Protein AF-A0A8S3PLU4-F1 (afdb_monomer_lite)

pLDDT: mean 74.01, std 19.9, range [31.72, 97.12]

Foldseek 3Di:
DDDDDDDDDDDDDDDDDDPDDDDDDDDDDDDDDDDDDDDPPPDPPPPPPPPPPPPPVPQQDFDPDPDDDDPLLSVLCSCDPPDDWFDQADPPVVVVVVLVVVLQVLVVVVVVVVVVVVVCVVVVHDPVVDDPCPPDPPPPPDDDDDPDGDDDDPDVVSVVVSVVVVVVVVVVRVDRGDTPGDPSNVVSVVVQVPDPSDDDDNDDPPPSVVSVVVVVVVVVVVVVVVVVVD

Sequence (230 aa):
MNSTETAVIPPLCCPALNWRAGLSPEKNPRSNLNLLKESKSKQPRKRRFKKQKHTVQDKLVVNLSSIELTTSEEKLLSKGLNFCPAPATVNNLQLETDVEAFARRLRLKEHFNRQQKKNLKEAGMNESDYESDEGDICIPKFKKKSKWNPPKSKNDNLESFITSVKAEVRSSISGKQVRNISKSESQAMINLKDRDEIVIKQADKGSARERERERERERERERERERESV

Secondary structure (DSSP, 8-state):
--------PPP-PPP----------------------------------------S---S----SSSPPPHHHHHHHTT-TT--PPPSS--HHHHHHHHHHHHHHHHHHHHHHHHHHHHHHHTT--TTS-----S-----S-PPPP---PPPPS-HHHHHHHHHHHHHHHHHHSSPPPPSS-HHHHHHHHHHHH-TT----PPPTTHHHHHHHHHHHHHHHHHHHHHHT-

Organism: Mytilus edulis (NCBI:txid6550)

Radius of gyration: 34.7 Å; chains: 1; bounding box: 115×72×89 Å

InterPro domains:
  IPR059466 Domain of unknown function DUF8422 [PF28514] (61-208)

Structure (mmCIF, N/CA/C/O backbone):
data_AF-A0A8S3PLU4-F1
#
_entry.id   AF-A0A8S3PLU4-F1
#
loop_
_atom_site.group_PDB
_atom_site.id
_atom_site.type_symbol
_atom_site.label_atom_id
_atom_site.label_alt_id
_atom_site.label_comp_id
_atom_site.label_asym_id
_atom_site.label_entity_id
_atom_site.label_seq_id
_atom_site.pdbx_PDB_ins_code
_atom_site.Cartn_x
_atom_site.Cartn_y
_atom_site.Cartn_z
_atom_site.occupancy
_atom_site.B_iso_or_equiv
_atom_site.auth_seq_id
_atom_site.auth_comp_id
_atom_site.auth_asym_id
_atom_site.auth_atom_id
_atom_site.pdbx_PDB_model_num
ATOM 1 N N . MET A 1 1 ? 70.827 -11.790 3.864 1.00 43.44 1 MET A N 1
ATOM 2 C CA . MET A 1 1 ? 70.643 -10.636 2.961 1.00 43.44 1 MET A CA 1
ATOM 3 C C . MET A 1 1 ? 69.311 -10.806 2.257 1.00 43.44 1 MET A C 1
ATOM 5 O O . MET A 1 1 ? 69.013 -11.930 1.871 1.00 43.44 1 MET A O 1
ATOM 9 N N . ASN A 1 2 ? 68.571 -9.700 2.123 1.00 42.19 2 ASN A N 1
ATOM 10 C CA . ASN A 1 2 ? 67.312 -9.511 1.384 1.00 42.19 2 ASN A CA 1
ATOM 11 C C . ASN A 1 2 ? 66.071 -9.808 2.249 1.00 42.19 2 ASN A C 1
ATOM 13 O O . ASN A 1 2 ? 65.653 -10.950 2.381 1.00 42.19 2 ASN A O 1
ATOM 17 N N . SER A 1 3 ? 65.656 -8.870 3.104 1.00 41.19 3 SER A N 1
ATOM 18 C CA . SER A 1 3 ? 64.912 -7.619 2.828 1.00 41.19 3 SER A CA 1
ATOM 19 C C . SER A 1 3 ? 63.412 -7.873 2.689 1.00 41.19 3 SER A C 1
ATOM 21 O O . SER A 1 3 ? 62.918 -8.319 1.661 1.00 41.19 3 SER A O 1
ATOM 23 N N . THR A 1 4 ? 62.718 -7.574 3.784 1.00 48.19 4 THR A N 1
ATOM 24 C CA . THR A 1 4 ? 61.275 -7.376 3.906 1.00 48.19 4 THR A CA 1
ATOM 25 C C . THR A 1 4 ? 60.861 -6.104 3.176 1.00 48.19 4 THR A C 1
ATOM 27 O O . THR A 1 4 ? 61.429 -5.048 3.459 1.00 48.19 4 THR A O 1
ATOM 30 N N . GLU A 1 5 ? 59.842 -6.168 2.320 1.00 46.94 5 GLU A N 1
ATOM 31 C CA . GLU A 1 5 ? 59.215 -4.966 1.768 1.00 46.94 5 GLU A CA 1
ATOM 32 C C . GLU A 1 5 ? 57.698 -5.018 1.971 1.00 46.94 5 GLU A C 1
ATOM 34 O O . GLU A 1 5 ? 56.958 -5.778 1.348 1.00 46.94 5 GLU A O 1
ATOM 39 N N . THR A 1 6 ? 57.270 -4.221 2.945 1.00 47.31 6 THR A N 1
ATOM 40 C CA . THR A 1 6 ? 55.889 -3.970 3.340 1.00 47.31 6 THR A CA 1
ATOM 41 C C . THR A 1 6 ? 55.351 -2.840 2.466 1.00 47.31 6 THR A C 1
ATOM 43 O O . THR A 1 6 ? 55.764 -1.694 2.627 1.00 47.31 6 THR A O 1
ATOM 46 N N . ALA A 1 7 ? 54.425 -3.130 1.552 1.00 46.06 7 ALA A N 1
ATOM 47 C CA . ALA A 1 7 ? 53.766 -2.102 0.747 1.00 46.06 7 ALA A CA 1
ATOM 48 C C . ALA A 1 7 ? 52.485 -1.606 1.441 1.00 46.06 7 ALA A C 1
ATOM 50 O O . ALA A 1 7 ? 51.454 -2.279 1.455 1.00 46.06 7 ALA A O 1
ATOM 51 N N . VAL A 1 8 ? 52.566 -0.406 2.015 1.00 43.88 8 VAL A N 1
ATOM 52 C CA . VAL A 1 8 ? 51.428 0.396 2.482 1.00 43.88 8 VAL A CA 1
ATOM 53 C C . VAL A 1 8 ? 50.913 1.202 1.290 1.00 43.88 8 VAL A C 1
ATOM 55 O O . VAL A 1 8 ? 51.626 2.057 0.771 1.00 43.88 8 VAL A O 1
ATOM 58 N N . ILE A 1 9 ? 49.682 0.937 0.845 1.00 47.88 9 ILE A N 1
ATOM 59 C CA . ILE A 1 9 ? 49.025 1.704 -0.223 1.00 47.88 9 ILE A CA 1
ATOM 60 C C . ILE A 1 9 ? 48.086 2.743 0.423 1.00 47.88 9 ILE A C 1
ATOM 62 O O . ILE A 1 9 ? 47.214 2.358 1.205 1.00 47.88 9 ILE A O 1
ATOM 66 N N . PRO A 1 10 ? 48.252 4.049 0.133 1.00 52.38 10 PRO A N 1
ATOM 67 C CA . PRO A 1 10 ? 47.456 5.127 0.720 1.00 52.38 10 PRO A CA 1
ATOM 68 C C . PRO A 1 10 ? 46.033 5.230 0.129 1.00 52.38 10 PRO A C 1
ATOM 70 O O . PRO A 1 10 ? 45.787 4.784 -0.995 1.00 52.38 10 PRO A O 1
ATOM 73 N N . PRO A 1 11 ? 45.086 5.853 0.860 1.00 45.78 11 PRO A N 1
ATOM 74 C CA . PRO A 1 11 ? 43.701 6.004 0.424 1.00 45.78 11 PRO A CA 1
ATOM 75 C C . PRO A 1 11 ? 43.580 6.977 -0.755 1.00 45.78 11 PRO A C 1
ATOM 77 O O . PRO A 1 11 ? 43.997 8.134 -0.680 1.00 45.78 11 PRO A O 1
ATOM 80 N N . LEU A 1 12 ? 42.947 6.522 -1.838 1.00 43.59 12 LEU A N 1
ATOM 81 C CA . LEU A 1 12 ? 42.579 7.372 -2.967 1.00 43.59 12 LEU A CA 1
ATOM 82 C C . LEU A 1 12 ? 41.391 8.261 -2.578 1.00 43.59 12 LEU A C 1
ATOM 84 O O . LEU A 1 12 ? 40.238 7.833 -2.517 1.00 43.59 12 LEU A O 1
ATOM 88 N N . CYS A 1 13 ? 41.712 9.520 -2.302 1.00 38.97 13 CYS A N 1
ATOM 89 C CA . CYS A 1 13 ? 40.778 10.620 -2.137 1.00 38.97 13 CYS A CA 1
ATOM 90 C C . CYS A 1 13 ? 40.065 10.881 -3.478 1.00 38.97 13 CYS A C 1
ATOM 92 O O . CYS A 1 13 ? 40.709 11.199 -4.477 1.00 38.97 13 CYS A O 1
ATOM 94 N N . CYS A 1 14 ? 38.741 10.722 -3.518 1.00 38.84 14 CYS A N 1
ATOM 95 C CA . CYS A 1 14 ? 37.926 11.072 -4.681 1.00 38.84 14 CYS A CA 1
ATOM 96 C C . CYS A 1 14 ? 37.674 12.591 -4.694 1.00 38.84 14 CYS A C 1
ATOM 98 O O . CYS A 1 14 ? 37.095 13.101 -3.731 1.00 38.84 14 CYS A O 1
ATOM 100 N N . PRO A 1 15 ? 38.036 13.335 -5.754 1.00 42.97 15 PRO A N 1
ATOM 101 C CA . PRO A 1 15 ? 37.612 14.720 -5.892 1.00 42.97 15 PRO A CA 1
ATOM 102 C C . PRO A 1 15 ? 36.117 14.777 -6.234 1.00 42.97 15 PRO A C 1
ATOM 104 O O . PRO A 1 15 ? 35.657 14.213 -7.228 1.00 42.97 15 PRO A O 1
ATOM 107 N N . ALA A 1 16 ? 35.351 15.471 -5.393 1.00 40.28 16 ALA A N 1
ATOM 108 C CA . ALA A 1 16 ? 33.952 15.787 -5.634 1.00 40.28 16 ALA A CA 1
ATOM 109 C C . ALA A 1 16 ? 33.818 16.696 -6.871 1.00 40.28 16 ALA A C 1
ATOM 111 O O . ALA A 1 16 ? 34.209 17.863 -6.840 1.00 40.28 16 ALA A O 1
ATOM 112 N N . LEU A 1 17 ? 33.241 16.176 -7.960 1.00 42.09 17 LEU A N 1
ATOM 113 C CA . LEU A 1 17 ? 32.777 17.002 -9.075 1.00 42.09 17 LEU A CA 1
ATOM 114 C C . LEU A 1 17 ? 31.490 17.736 -8.664 1.00 42.09 17 LEU A C 1
ATOM 116 O O . LEU A 1 17 ? 30.406 17.157 -8.595 1.00 42.09 17 LEU A O 1
ATOM 120 N N . ASN A 1 18 ? 31.626 19.035 -8.409 1.00 40.66 18 ASN A N 1
ATOM 121 C CA . ASN A 1 18 ? 30.526 19.979 -8.231 1.00 40.66 18 ASN A CA 1
ATOM 122 C C . ASN A 1 18 ? 29.934 20.350 -9.604 1.00 40.66 18 ASN A C 1
ATOM 124 O O . ASN A 1 18 ? 30.566 21.062 -10.377 1.00 40.66 18 ASN A O 1
ATOM 128 N N . TRP A 1 19 ? 28.703 19.926 -9.904 1.00 40.06 19 TRP A N 1
ATOM 129 C CA . TRP A 1 19 ? 27.990 20.274 -11.146 1.00 40.06 19 TRP A CA 1
ATOM 130 C C . TRP A 1 19 ? 27.109 21.529 -11.014 1.00 40.06 19 TRP A C 1
ATOM 132 O O . TRP A 1 19 ? 26.019 21.590 -11.569 1.00 40.06 19 TRP A O 1
ATOM 142 N N . ARG A 1 20 ? 27.528 22.567 -10.284 1.00 36.38 20 ARG A N 1
ATOM 143 C CA . ARG A 1 20 ? 26.692 23.771 -10.110 1.00 36.38 20 ARG A CA 1
ATOM 144 C C . ARG A 1 20 ? 27.434 25.043 -10.495 1.00 36.38 20 ARG A C 1
ATOM 146 O O . ARG A 1 20 ? 27.929 25.771 -9.645 1.00 36.38 20 ARG A O 1
ATOM 153 N N . ALA A 1 21 ? 27.468 25.317 -11.794 1.00 36.97 21 ALA A N 1
ATOM 154 C CA . ALA A 1 21 ? 27.796 26.630 -12.327 1.00 36.97 21 ALA A CA 1
ATOM 155 C C . ALA A 1 21 ? 26.572 27.188 -13.058 1.00 36.97 21 ALA A C 1
ATOM 157 O O . ALA A 1 21 ? 26.028 26.534 -13.944 1.00 36.97 21 ALA A O 1
ATOM 158 N N . GLY A 1 22 ? 26.164 28.402 -12.683 1.00 33.34 22 GLY A N 1
ATOM 159 C CA . GLY A 1 22 ? 25.357 29.253 -13.554 1.00 33.34 22 GLY A CA 1
ATOM 160 C C . GLY A 1 22 ? 24.002 29.691 -13.017 1.00 33.34 22 GLY A C 1
ATOM 161 O O . GLY A 1 22 ? 23.013 29.459 -13.689 1.00 33.34 22 GLY A O 1
ATOM 162 N N . LEU A 1 23 ? 23.957 30.379 -11.873 1.00 36.44 23 LEU A N 1
ATOM 163 C CA . LEU A 1 23 ? 23.029 31.499 -11.661 1.00 36.44 23 LEU A CA 1
ATOM 164 C C . LEU A 1 23 ? 23.700 32.493 -10.703 1.00 36.44 23 LEU A C 1
ATOM 166 O O . LEU A 1 23 ? 23.844 32.211 -9.516 1.00 36.44 23 LEU A O 1
ATOM 170 N N . SER A 1 24 ? 24.129 33.638 -11.232 1.00 38.00 24 SER A N 1
ATOM 171 C CA . SER A 1 24 ? 24.507 34.822 -10.453 1.00 38.00 24 SER A CA 1
ATOM 172 C C . SER A 1 24 ? 23.639 36.003 -10.915 1.00 38.00 24 SER A C 1
ATOM 174 O O . SER A 1 24 ? 23.142 35.971 -12.045 1.00 38.00 24 SER A O 1
ATOM 176 N N . PRO A 1 25 ? 23.372 36.988 -10.043 1.00 44.09 25 PRO A N 1
ATOM 177 C CA . PRO A 1 25 ? 22.082 37.651 -9.981 1.00 44.09 25 PRO A CA 1
ATOM 178 C C . PRO A 1 25 ? 22.077 39.053 -10.607 1.00 44.09 25 PRO A C 1
ATOM 180 O O . PRO A 1 25 ? 23.078 39.756 -10.615 1.00 44.09 25 PRO A O 1
ATOM 183 N N . GLU A 1 26 ? 20.877 39.445 -11.039 1.00 35.47 26 GLU A N 1
ATOM 184 C CA . GLU A 1 26 ? 20.308 40.796 -10.955 1.00 35.47 26 GLU A CA 1
ATOM 185 C C . GLU A 1 26 ? 21.072 41.992 -11.567 1.00 35.47 26 GLU A C 1
ATOM 187 O O . GLU A 1 26 ? 22.039 42.499 -11.005 1.00 35.47 26 GLU A O 1
ATOM 192 N N . LYS A 1 27 ? 20.485 42.560 -12.636 1.00 37.34 27 LYS A N 1
ATOM 193 C CA . LYS A 1 27 ? 19.933 43.937 -12.729 1.00 37.34 27 LYS A CA 1
ATOM 194 C C . LYS A 1 27 ? 20.029 44.457 -14.165 1.00 37.34 27 LYS A C 1
ATOM 196 O O . LYS A 1 27 ? 21.119 44.622 -14.697 1.00 37.34 27 LYS A O 1
ATOM 201 N N . ASN A 1 28 ? 18.894 44.840 -14.749 1.00 31.72 28 ASN A N 1
ATOM 202 C CA . ASN A 1 28 ? 18.887 45.954 -15.696 1.00 31.72 28 ASN A CA 1
ATOM 203 C C . ASN A 1 28 ? 17.578 46.756 -15.545 1.00 31.72 28 ASN A C 1
ATOM 205 O O . ASN A 1 28 ? 16.520 46.141 -15.400 1.00 31.72 28 ASN A O 1
ATOM 209 N N . PRO A 1 29 ? 17.628 48.101 -15.506 1.00 47.84 29 PRO A N 1
ATOM 210 C CA . PRO A 1 29 ? 16.515 48.949 -15.112 1.00 47.84 29 PRO A CA 1
ATOM 211 C C . PRO A 1 29 ? 15.792 49.570 -16.320 1.00 47.84 29 PRO A C 1
ATOM 213 O O . PRO A 1 29 ? 16.229 49.446 -17.461 1.00 47.84 29 PRO A O 1
ATOM 216 N N . ARG A 1 30 ? 14.755 50.355 -15.989 1.00 32.25 30 ARG A N 1
ATOM 217 C CA . ARG A 1 30 ? 13.978 51.323 -16.794 1.00 32.25 30 ARG A CA 1
ATOM 218 C C . ARG A 1 30 ? 12.590 50.842 -17.221 1.00 32.25 30 ARG A C 1
ATOM 220 O O . ARG A 1 30 ? 12.396 50.273 -18.285 1.00 32.25 30 ARG A O 1
ATOM 227 N N . SER A 1 31 ? 11.586 51.244 -16.450 1.00 35.81 31 SER A N 1
ATOM 228 C CA . SER A 1 31 ? 10.736 52.385 -16.835 1.00 35.81 31 SER A CA 1
ATOM 229 C C . SER A 1 31 ? 9.678 52.639 -15.757 1.00 35.81 31 SER A C 1
ATOM 231 O O . SER A 1 31 ? 8.820 51.810 -15.482 1.00 35.81 31 SER A O 1
ATOM 233 N N . ASN A 1 32 ? 9.762 53.810 -15.129 1.00 41.53 32 ASN A N 1
ATOM 234 C CA . ASN A 1 32 ? 8.608 54.465 -14.523 1.00 41.53 32 ASN A CA 1
ATOM 235 C C . ASN A 1 32 ? 7.992 55.351 -15.609 1.00 41.53 32 ASN A C 1
ATOM 237 O O . ASN A 1 32 ? 8.745 56.036 -16.294 1.00 41.53 32 ASN A O 1
ATOM 241 N N . LEU A 1 33 ? 6.666 55.355 -15.747 1.00 36.44 33 LEU A N 1
ATOM 242 C CA . LEU A 1 33 ? 5.828 56.548 -15.556 1.00 36.44 33 LEU A CA 1
ATOM 243 C C . LEU A 1 33 ? 4.357 56.225 -15.890 1.00 36.44 33 LEU A C 1
ATOM 245 O O . LEU A 1 33 ? 3.992 55.985 -17.033 1.00 36.44 33 LEU A O 1
ATOM 249 N N . ASN A 1 34 ? 3.545 56.231 -14.832 1.00 44.06 34 ASN A N 1
ATOM 250 C CA . ASN A 1 34 ? 2.157 56.687 -14.720 1.00 44.06 34 ASN A CA 1
ATOM 251 C C . ASN A 1 34 ? 1.239 56.628 -15.956 1.00 44.06 34 ASN A C 1
ATOM 253 O O . ASN A 1 34 ? 1.336 57.458 -16.856 1.00 44.06 34 ASN A O 1
ATOM 257 N N . LEU A 1 35 ? 0.173 55.825 -15.853 1.00 39.03 35 LEU A N 1
ATOM 258 C CA . LEU A 1 35 ? -1.121 56.237 -16.394 1.00 39.03 35 LEU A CA 1
ATOM 259 C C . LEU A 1 35 ? -2.250 55.911 -15.412 1.00 39.03 35 LEU A C 1
ATOM 261 O O . LEU A 1 35 ? -2.630 54.763 -15.188 1.00 39.03 35 LEU A O 1
ATOM 265 N N . LEU A 1 36 ? -2.754 56.984 -14.815 1.00 49.78 36 LEU A N 1
ATOM 266 C CA . LEU A 1 36 ? -3.935 57.048 -13.976 1.00 49.78 36 LEU A CA 1
ATOM 267 C C . LEU A 1 36 ? -5.163 56.648 -14.810 1.00 49.78 36 LEU A C 1
ATOM 269 O O . LEU A 1 36 ? -5.525 57.353 -15.749 1.00 49.78 36 LEU A O 1
ATOM 273 N N . LYS A 1 37 ? -5.826 55.544 -14.458 1.00 41.31 37 LYS A N 1
ATOM 274 C CA . LYS A 1 37 ? -7.241 55.327 -14.788 1.00 41.31 37 LYS A CA 1
ATOM 275 C C . LYS A 1 37 ? -7.945 54.749 -13.571 1.00 41.31 37 LYS A C 1
ATOM 277 O O . LYS A 1 37 ? -7.804 53.573 -13.241 1.00 41.31 37 LYS A O 1
ATOM 282 N N . GLU A 1 38 ? -8.701 55.616 -12.905 1.00 48.12 38 GLU A N 1
ATOM 283 C CA . GLU A 1 38 ? -9.730 55.221 -11.956 1.00 48.12 38 GLU A CA 1
ATOM 284 C C . GLU A 1 38 ? -10.652 54.190 -12.611 1.00 48.12 38 GLU A C 1
ATOM 286 O O . GLU A 1 38 ? -11.330 54.465 -13.599 1.00 48.12 38 GLU A O 1
ATOM 291 N N . SER A 1 39 ? -10.717 53.000 -12.023 1.00 44.72 39 SER A N 1
ATOM 292 C CA . SER A 1 39 ? -11.855 52.111 -12.206 1.00 44.72 39 SER A CA 1
ATOM 293 C C . SER A 1 39 ? -12.400 51.777 -10.826 1.00 44.72 39 SER A C 1
ATOM 295 O O . SER A 1 39 ? -11.756 51.132 -9.998 1.00 44.72 39 SER A O 1
ATOM 297 N N . LYS A 1 40 ? -13.609 52.269 -10.544 1.00 47.28 40 LYS A N 1
ATOM 298 C CA . LYS A 1 40 ? -14.383 51.883 -9.363 1.00 47.28 40 LYS A CA 1
ATOM 299 C C . LYS A 1 40 ? -14.789 50.413 -9.515 1.00 47.28 40 LYS A C 1
ATOM 301 O O . LYS A 1 40 ? -15.908 50.118 -9.928 1.00 47.28 40 LYS A O 1
ATOM 306 N N . SER A 1 41 ? -13.888 49.478 -9.203 1.00 48.25 41 SER A N 1
ATOM 307 C CA . SER A 1 41 ? -14.252 48.063 -9.105 1.00 48.25 41 SER A CA 1
ATOM 308 C C . SER A 1 41 ? -15.036 47.854 -7.807 1.00 48.25 41 SER A C 1
ATOM 310 O O . SER A 1 41 ? -14.523 48.000 -6.695 1.00 48.25 41 SER A O 1
ATOM 312 N N . LYS A 1 42 ? -16.333 47.568 -7.940 1.00 53.69 42 LYS A N 1
ATOM 313 C CA . LYS A 1 42 ? -17.175 47.127 -6.827 1.00 53.69 42 LYS A CA 1
ATOM 314 C C . LYS A 1 42 ? -16.675 45.749 -6.392 1.00 53.69 42 LYS A C 1
ATOM 316 O O . LYS A 1 42 ? -17.031 44.742 -6.994 1.00 53.69 42 LYS A O 1
ATOM 321 N N . GLN A 1 43 ? -15.829 45.707 -5.367 1.00 51.81 43 GLN A N 1
ATOM 322 C CA . GLN A 1 43 ? -15.400 44.452 -4.755 1.00 51.81 43 GLN A CA 1
ATOM 323 C C . GLN A 1 43 ? -16.637 43.719 -4.208 1.00 51.81 43 GLN A C 1
ATOM 325 O O . GLN A 1 43 ? -17.376 44.301 -3.404 1.00 51.81 43 GLN A O 1
ATOM 330 N N . PRO A 1 44 ? -16.909 42.464 -4.613 1.00 47.12 44 PRO A N 1
ATOM 331 C CA . PRO A 1 44 ? -18.019 41.718 -4.050 1.00 47.12 44 PRO A CA 1
ATOM 332 C C . PRO A 1 44 ? -17.735 41.500 -2.564 1.00 47.12 44 PRO A C 1
ATOM 334 O O . PRO A 1 44 ? -16.709 40.927 -2.187 1.00 47.12 44 PRO A O 1
ATOM 337 N N . ARG A 1 45 ? -18.645 41.970 -1.703 1.00 57.25 45 ARG A N 1
ATOM 338 C CA . ARG A 1 45 ? -18.617 41.682 -0.267 1.00 57.25 45 ARG A CA 1
ATOM 339 C C . ARG A 1 45 ? -18.695 40.168 -0.089 1.00 57.25 45 ARG A C 1
ATOM 341 O O . ARG A 1 45 ? -19.782 39.596 -0.060 1.00 57.25 45 ARG A O 1
ATOM 348 N N . LYS A 1 46 ? -17.540 39.509 0.041 1.00 53.34 46 LYS A N 1
ATOM 349 C CA . LYS A 1 46 ? -17.468 38.125 0.505 1.00 53.34 46 LYS A CA 1
ATOM 350 C C . LYS A 1 46 ? -18.075 38.127 1.900 1.00 53.34 46 LYS A C 1
ATOM 352 O O . LYS A 1 46 ? -17.438 38.578 2.853 1.00 53.34 46 LYS A O 1
ATOM 357 N N . ARG A 1 47 ? -19.322 37.662 2.024 1.00 55.34 47 ARG A N 1
ATOM 358 C CA . ARG A 1 47 ? -19.895 37.306 3.321 1.00 55.34 47 ARG A CA 1
ATOM 359 C C . ARG A 1 47 ? -18.961 36.237 3.876 1.00 55.34 47 ARG A C 1
ATOM 361 O O . ARG A 1 47 ? -19.019 35.083 3.462 1.00 55.34 47 ARG A O 1
ATOM 368 N N . ARG A 1 48 ? -18.033 36.634 4.754 1.00 54.88 48 ARG A N 1
ATOM 369 C CA . ARG A 1 48 ? -17.315 35.700 5.618 1.00 54.88 48 ARG A CA 1
ATOM 370 C C . ARG A 1 48 ? -18.398 35.079 6.480 1.00 54.88 48 ARG A C 1
ATOM 372 O O . ARG A 1 48 ? -18.733 35.607 7.535 1.00 54.88 48 ARG A O 1
ATOM 379 N N . PHE A 1 49 ? -18.961 33.969 6.019 1.00 54.44 49 PHE A N 1
ATOM 380 C CA . PHE A 1 49 ? -19.540 33.010 6.931 1.00 54.44 49 PHE A CA 1
ATOM 381 C C . PHE A 1 49 ? -18.387 32.624 7.854 1.00 54.44 49 PHE A C 1
ATOM 383 O O . PHE A 1 49 ? -17.488 31.873 7.474 1.00 54.44 49 PHE A O 1
ATOM 390 N N . LYS A 1 50 ? -18.343 33.226 9.049 1.00 53.66 50 LYS A N 1
ATOM 391 C CA . LYS A 1 50 ? -17.601 32.649 10.161 1.00 53.66 50 LYS A CA 1
ATOM 392 C C . LYS A 1 50 ? -18.253 31.289 10.347 1.00 53.66 50 LYS A C 1
ATOM 394 O O . LYS A 1 50 ? -19.335 31.203 10.917 1.00 53.66 50 LYS A O 1
ATOM 399 N N . LYS A 1 51 ? -17.631 30.247 9.791 1.00 54.25 51 LYS A N 1
ATOM 400 C CA . LYS A 1 51 ? -17.941 28.873 10.157 1.00 54.25 51 LYS A CA 1
ATOM 401 C C . LYS A 1 51 ? -17.717 28.847 11.659 1.00 54.25 51 LYS A C 1
ATOM 403 O O . LYS A 1 51 ? -16.573 28.947 12.105 1.00 54.25 51 LYS A O 1
ATOM 408 N N . GLN A 1 52 ? -18.803 28.868 12.429 1.00 50.84 52 GLN A N 1
ATOM 409 C CA . GLN A 1 52 ? -18.702 28.591 13.846 1.00 50.84 52 GLN A CA 1
ATOM 410 C C . GLN A 1 52 ? -17.978 27.252 13.917 1.00 50.84 52 GLN A C 1
ATOM 412 O O . GLN A 1 52 ? -18.406 26.276 13.296 1.00 50.84 52 GLN A O 1
ATOM 417 N N . LYS A 1 53 ? -16.813 27.238 14.568 1.00 44.12 53 LYS A N 1
ATOM 418 C CA . LYS A 1 53 ? -16.207 25.990 15.003 1.00 44.12 53 LYS A CA 1
ATOM 419 C C . LYS A 1 53 ? -17.173 25.449 16.044 1.00 44.12 53 LYS A C 1
ATOM 421 O O . LYS A 1 53 ? -17.023 25.733 17.225 1.00 44.12 53 LYS A O 1
ATOM 426 N N . HIS A 1 54 ? -18.214 24.760 15.593 1.00 44.88 54 HIS A N 1
ATOM 427 C CA . HIS A 1 54 ? -18.923 23.853 16.461 1.00 44.88 54 HIS A CA 1
ATOM 428 C C . HIS A 1 54 ? -17.866 22.847 16.894 1.00 44.88 54 HIS A C 1
ATOM 430 O O . HIS A 1 54 ? -17.435 22.008 16.114 1.00 44.88 54 HIS A O 1
ATOM 436 N N . THR A 1 55 ? -17.419 22.973 18.136 1.00 44.16 55 THR A N 1
ATOM 437 C CA . THR A 1 55 ? -16.716 21.932 18.884 1.00 44.16 55 THR A CA 1
ATOM 438 C C . THR A 1 55 ? -17.705 20.836 19.282 1.00 44.16 55 THR A C 1
ATOM 440 O O . THR A 1 55 ? -17.637 20.291 20.377 1.00 44.16 55 THR A O 1
ATOM 443 N N . VAL A 1 56 ? -18.660 20.524 18.403 1.00 46.69 56 VAL A N 1
ATOM 444 C CA . VAL A 1 56 ? -19.243 19.195 18.392 1.00 46.69 56 VAL A CA 1
ATOM 445 C C . VAL A 1 56 ? -18.073 18.370 17.908 1.00 46.69 56 VAL A C 1
ATOM 447 O O . VAL A 1 56 ? -17.576 18.610 16.810 1.00 46.69 56 VAL A O 1
ATOM 450 N N . GLN A 1 57 ? -17.524 17.524 18.773 1.00 49.03 57 GLN A N 1
ATOM 451 C CA . GLN A 1 57 ? -16.590 16.509 18.319 1.00 49.03 57 GLN A CA 1
ATOM 452 C C . GLN A 1 57 ? -17.249 15.881 17.095 1.00 49.03 57 GLN A C 1
ATOM 454 O O . GLN A 1 57 ? -18.329 15.311 17.239 1.00 49.03 57 GLN A O 1
ATOM 459 N N . ASP A 1 58 ? -16.684 16.094 15.903 1.00 55.09 58 ASP A N 1
ATOM 460 C CA . ASP A 1 58 ? -17.123 15.431 14.681 1.00 55.09 58 ASP A CA 1
ATOM 461 C C . ASP A 1 58 ? -16.796 13.953 14.910 1.00 55.09 58 ASP A C 1
ATOM 463 O O . ASP A 1 58 ? -15.759 13.441 14.489 1.00 55.09 58 ASP A O 1
ATOM 467 N N . LYS A 1 59 ? -17.636 13.290 15.709 1.00 66.56 59 LYS A N 1
ATOM 468 C CA . LYS A 1 59 ? -17.588 11.869 15.972 1.00 66.56 59 LYS A CA 1
ATOM 469 C C . LYS A 1 59 ? -17.932 11.242 14.638 1.00 66.56 59 LYS A C 1
ATOM 471 O O . LYS A 1 59 ? -19.093 11.075 14.281 1.00 66.56 59 LYS A O 1
ATOM 476 N N . LEU A 1 60 ? -16.878 10.945 13.885 1.00 78.25 60 LEU A N 1
ATOM 477 C CA . LEU A 1 60 ? -16.931 10.201 12.632 1.00 78.25 60 LEU A CA 1
ATOM 478 C C . LEU A 1 60 ? -17.669 8.863 12.822 1.00 78.25 60 LEU A C 1
ATOM 480 O O . LEU A 1 60 ? -18.210 8.300 11.876 1.00 78.25 60 LEU A O 1
ATOM 484 N N . VAL A 1 61 ? -17.686 8.375 14.063 1.00 83.56 61 VAL A N 1
ATOM 485 C CA . VAL A 1 61 ? -18.264 7.111 14.491 1.00 83.56 61 VAL A CA 1
ATOM 486 C C . VAL A 1 61 ? -19.454 7.390 15.398 1.00 83.56 61 VAL A C 1
ATOM 488 O O . VAL A 1 61 ? -19.313 8.030 16.439 1.00 83.56 61 VAL A O 1
ATOM 491 N N . VAL A 1 62 ? -20.619 6.867 15.023 1.00 85.00 62 VAL A N 1
ATOM 492 C CA . VAL A 1 62 ? -21.823 6.880 15.859 1.00 85.00 62 VAL A CA 1
ATOM 493 C C . VAL A 1 62 ? -22.183 5.439 16.187 1.00 85.00 62 VAL A C 1
ATOM 495 O O . VAL A 1 62 ? -22.459 4.649 15.285 1.00 85.00 62 VAL A O 1
ATOM 498 N N . ASN A 1 63 ? -22.187 5.094 17.475 1.00 87.69 63 ASN A N 1
ATOM 499 C CA . ASN A 1 63 ? -22.589 3.766 17.919 1.00 87.69 63 ASN A CA 1
ATOM 500 C C . ASN A 1 63 ? -24.120 3.679 18.051 1.00 87.69 63 ASN A C 1
ATOM 502 O O . ASN A 1 63 ? -24.735 4.275 18.941 1.00 87.69 63 ASN A O 1
ATOM 506 N N . LEU A 1 64 ? -24.737 2.931 17.137 1.00 85.06 64 LEU A N 1
ATOM 507 C CA . LEU A 1 64 ? -26.179 2.673 17.118 1.00 85.06 64 LEU A CA 1
ATOM 508 C C . LEU A 1 64 ? -26.557 1.334 17.763 1.00 85.06 64 LEU A C 1
ATOM 510 O O . LEU A 1 64 ? -27.744 1.056 17.907 1.00 85.06 64 LEU A O 1
ATOM 514 N N . SER A 1 65 ? -25.577 0.522 18.155 1.00 83.81 65 SER A N 1
ATOM 515 C CA . SER A 1 65 ? -25.824 -0.722 18.880 1.00 83.81 65 SER A CA 1
ATOM 516 C C . SER A 1 65 ? -26.038 -0.455 20.375 1.00 83.81 65 SER A C 1
ATOM 518 O O . SER A 1 65 ? -25.823 0.663 20.852 1.00 83.81 65 SER A O 1
ATOM 520 N N . SER A 1 66 ? -26.501 -1.471 21.099 1.00 86.81 66 SER A N 1
ATOM 521 C CA . SER A 1 66 ? -26.518 -1.513 22.567 1.00 86.81 66 SER A CA 1
ATOM 522 C C . SER A 1 66 ? -25.169 -1.939 23.161 1.00 86.81 66 SER A C 1
ATOM 524 O O . SER A 1 66 ? -24.995 -1.884 24.373 1.00 86.81 66 SER A O 1
ATOM 526 N N . ILE A 1 67 ? -24.223 -2.367 22.322 1.00 89.00 67 ILE A N 1
ATOM 527 C CA . ILE A 1 67 ? -22.922 -2.885 22.739 1.00 89.00 67 ILE A CA 1
ATOM 528 C C . ILE A 1 67 ? -21.966 -1.714 22.926 1.00 89.00 67 ILE A C 1
ATOM 530 O O . ILE A 1 67 ? -21.802 -0.883 22.030 1.00 89.00 67 ILE A O 1
ATOM 534 N N . GLU A 1 68 ? -21.307 -1.653 24.077 1.00 90.56 68 GLU A N 1
ATOM 535 C CA . GLU A 1 68 ? -20.298 -0.635 24.340 1.00 90.56 68 GLU A CA 1
ATOM 536 C C . GLU A 1 68 ? -19.001 -0.947 23.589 1.00 90.56 68 GLU A C 1
ATOM 538 O O . GLU A 1 68 ? -18.465 -2.055 23.652 1.00 90.56 68 GLU A O 1
ATOM 543 N N . LEU A 1 69 ? -18.490 0.050 22.867 1.00 90.19 69 LEU A N 1
ATOM 544 C CA . LEU A 1 69 ? -17.196 -0.041 22.208 1.00 90.19 69 LEU A CA 1
ATOM 545 C C . LEU A 1 69 ? -16.102 0.322 23.206 1.00 90.19 69 LEU A C 1
ATOM 547 O O . LEU A 1 69 ? -16.192 1.303 23.943 1.00 90.19 69 LEU A O 1
ATOM 551 N N . THR A 1 70 ? -15.021 -0.443 23.198 1.00 93.12 70 THR A N 1
ATOM 552 C CA . THR A 1 70 ? -13.831 -0.106 23.973 1.00 93.12 70 THR A CA 1
ATOM 553 C C . THR A 1 70 ? -13.173 1.161 23.427 1.00 93.12 70 THR A C 1
ATOM 555 O O . THR A 1 70 ? -13.229 1.474 22.236 1.00 93.12 70 THR A O 1
ATOM 558 N N . THR A 1 71 ? -12.429 1.865 24.279 1.00 93.06 71 THR A N 1
ATOM 559 C CA . THR A 1 71 ? -11.722 3.097 23.881 1.00 93.06 71 THR A CA 1
ATOM 560 C C . THR A 1 71 ? -10.742 2.895 22.718 1.00 93.06 71 THR A C 1
ATOM 562 O O . THR A 1 71 ? -10.468 3.833 21.970 1.00 93.06 71 THR A O 1
ATOM 565 N N . SER A 1 72 ? -10.191 1.686 22.552 1.00 94.38 72 SER A N 1
ATOM 566 C CA . SER A 1 72 ? -9.305 1.357 21.427 1.00 94.38 72 SER A CA 1
ATOM 567 C C . SER A 1 72 ? -10.083 1.110 20.132 1.00 94.38 72 SER A C 1
ATOM 569 O O . SER A 1 72 ? -9.615 1.512 19.069 1.00 94.38 72 SER A O 1
ATOM 571 N N . GLU A 1 73 ? -11.272 0.507 20.215 1.00 92.94 73 GLU A N 1
ATOM 572 C CA . GLU A 1 73 ? -12.184 0.324 19.078 1.00 92.94 73 GLU A CA 1
ATOM 573 C C . GLU A 1 73 ? -12.707 1.673 18.577 1.00 92.94 73 GLU A C 1
ATOM 575 O O . GLU A 1 73 ? -12.635 1.954 17.383 1.00 92.94 73 GLU A O 1
ATOM 580 N N . GLU A 1 74 ? -13.135 2.560 19.479 1.00 91.94 74 GLU A N 1
ATOM 581 C CA . GLU A 1 74 ? -13.588 3.904 19.103 1.00 91.94 74 GLU A CA 1
ATOM 582 C C . GLU A 1 74 ? -12.482 4.721 18.424 1.00 91.94 74 GLU A C 1
ATOM 584 O O . GLU A 1 74 ? -12.720 5.358 17.394 1.00 91.94 74 GLU A O 1
ATOM 589 N N . LYS A 1 75 ? -11.254 4.682 18.961 1.00 92.31 75 LYS A N 1
ATOM 590 C CA . LYS A 1 75 ? -10.093 5.364 18.365 1.00 92.31 75 LYS A CA 1
ATOM 591 C C . LYS A 1 75 ? -9.751 4.815 16.985 1.00 92.31 75 LYS A C 1
ATOM 593 O O . LYS A 1 75 ? -9.491 5.603 16.078 1.00 92.31 75 LYS A O 1
ATOM 598 N N . LEU A 1 76 ? -9.781 3.491 16.819 1.00 93.06 76 LEU A N 1
ATOM 599 C CA . LEU A 1 76 ? -9.555 2.836 15.533 1.00 93.06 76 LEU A CA 1
ATOM 600 C C . LEU A 1 76 ? -10.606 3.267 14.504 1.00 93.06 76 LEU A C 1
ATOM 602 O O . LEU A 1 76 ? -10.247 3.730 13.423 1.00 93.06 76 LEU A O 1
ATOM 606 N N . LEU A 1 77 ? -11.892 3.159 14.848 1.00 90.69 77 LEU A N 1
ATOM 607 C CA . LEU A 1 77 ? -12.994 3.522 13.955 1.00 90.69 77 LEU A CA 1
ATOM 608 C C . LEU A 1 77 ? -12.972 5.018 13.608 1.00 90.69 77 LEU A C 1
ATOM 610 O O . LEU A 1 77 ? -13.298 5.402 12.485 1.00 90.69 77 LEU A O 1
ATOM 614 N N . SER A 1 78 ? -12.506 5.860 14.534 1.00 90.44 78 SER A N 1
ATOM 615 C CA . SER A 1 78 ? -12.349 7.304 14.320 1.00 90.44 78 SER A CA 1
ATOM 616 C C . SER A 1 78 ? -11.277 7.658 13.285 1.00 90.44 78 SER A C 1
ATOM 618 O O . SER A 1 78 ? -11.284 8.779 12.779 1.00 90.44 78 SER A O 1
ATOM 620 N N . LYS A 1 79 ? -10.381 6.728 12.913 1.00 89.44 79 LYS A N 1
ATOM 621 C CA . LYS A 1 79 ? -9.444 6.925 11.789 1.00 89.44 79 LYS A CA 1
ATOM 622 C C . LYS A 1 79 ? -10.149 6.871 10.426 1.00 89.44 79 LYS A C 1
ATOM 624 O O . LYS A 1 79 ? -9.632 7.419 9.453 1.00 89.44 79 LYS A O 1
ATOM 629 N N . GLY A 1 80 ? -11.336 6.264 10.369 1.00 88.19 80 GLY A N 1
ATOM 630 C CA . GLY A 1 80 ? -12.200 6.193 9.195 1.00 88.19 80 GLY A CA 1
ATOM 631 C C . GLY A 1 80 ? -11.939 5.004 8.271 1.00 88.19 80 GLY A C 1
ATOM 632 O O . GLY A 1 80 ? -10.903 4.352 8.325 1.00 88.19 80 GLY A O 1
ATOM 633 N N . LEU A 1 81 ? -12.901 4.739 7.382 1.00 87.25 81 LEU A N 1
ATOM 634 C CA . LEU A 1 81 ? -12.889 3.567 6.491 1.00 87.25 81 LEU A CA 1
ATOM 635 C C . LEU A 1 81 ? -11.812 3.626 5.395 1.00 87.25 81 LEU A C 1
ATOM 637 O O . LEU A 1 81 ? -11.422 2.593 4.867 1.00 87.25 81 LEU A O 1
ATOM 641 N N . ASN A 1 82 ? -11.310 4.823 5.071 1.00 89.19 82 ASN A N 1
ATOM 642 C CA . ASN A 1 82 ? -10.216 5.015 4.109 1.00 89.19 82 ASN A CA 1
ATOM 643 C C . ASN A 1 82 ? -8.825 4.903 4.756 1.00 89.19 82 ASN A C 1
ATOM 645 O O . ASN A 1 82 ? -7.812 5.122 4.090 1.00 89.19 82 ASN A O 1
ATOM 649 N N . PHE A 1 83 ? -8.756 4.628 6.059 1.00 91.00 83 PHE A N 1
ATOM 650 C CA . PHE A 1 83 ? -7.488 4.453 6.746 1.00 91.00 83 PHE A CA 1
ATOM 651 C C . PHE A 1 83 ? -6.837 3.128 6.334 1.00 91.00 83 PHE A C 1
ATOM 653 O O . PHE A 1 83 ? -7.465 2.075 6.390 1.00 91.00 83 PHE A O 1
ATOM 660 N N . CYS A 1 84 ? -5.558 3.178 5.958 1.00 90.62 84 CYS A N 1
ATOM 661 C CA . CYS A 1 84 ? -4.774 1.999 5.602 1.00 90.62 84 CYS A CA 1
ATOM 662 C C . CYS A 1 84 ? -3.759 1.691 6.718 1.00 90.62 84 CYS A C 1
ATOM 664 O O . CYS A 1 84 ? -2.809 2.463 6.910 1.00 90.62 84 CYS A O 1
ATOM 666 N N . PRO A 1 85 ? -3.937 0.597 7.482 1.00 90.31 85 PRO A N 1
ATOM 667 C CA . PRO A 1 85 ? -2.957 0.161 8.467 1.00 90.31 85 PRO A CA 1
ATOM 668 C C . PRO A 1 85 ? -1.605 -0.144 7.819 1.00 90.31 85 PRO A C 1
ATOM 670 O O . PRO A 1 85 ? -1.529 -0.802 6.782 1.00 90.31 85 PRO A O 1
ATOM 673 N N . ALA A 1 86 ? -0.525 0.306 8.453 1.00 88.88 86 ALA A N 1
ATOM 674 C CA . ALA A 1 86 ? 0.824 -0.020 8.018 1.00 88.88 86 ALA A CA 1
ATOM 675 C C . ALA A 1 86 ? 1.077 -1.528 8.218 1.00 88.88 86 ALA A C 1
ATOM 677 O O . ALA A 1 86 ? 0.831 -2.041 9.318 1.00 88.88 86 ALA A O 1
ATOM 678 N N . PRO A 1 87 ? 1.571 -2.250 7.196 1.00 83.81 87 PRO A N 1
ATOM 679 C CA . PRO A 1 87 ? 1.849 -3.674 7.317 1.00 83.81 87 PRO A CA 1
ATOM 680 C C . PRO A 1 87 ? 2.952 -3.923 8.353 1.00 83.81 87 PRO A C 1
ATOM 682 O O . PRO A 1 87 ? 3.925 -3.176 8.449 1.00 83.81 87 PRO A O 1
ATOM 685 N N . ALA A 1 88 ? 2.811 -4.997 9.133 1.00 78.94 88 ALA A N 1
ATOM 686 C CA . ALA A 1 88 ? 3.785 -5.344 10.170 1.00 78.94 88 ALA A CA 1
ATOM 687 C C . ALA A 1 88 ? 5.132 -5.800 9.587 1.00 78.94 88 ALA A C 1
ATOM 689 O O . ALA A 1 88 ? 6.179 -5.562 10.188 1.00 78.94 88 ALA A O 1
ATOM 690 N N . THR A 1 89 ? 5.090 -6.461 8.430 1.00 84.00 89 THR A N 1
ATOM 691 C CA . THR A 1 89 ? 6.245 -7.020 7.727 1.00 84.00 89 THR A CA 1
ATOM 692 C C . THR A 1 89 ? 6.088 -6.801 6.231 1.00 84.00 89 THR A C 1
ATOM 694 O O . THR A 1 89 ? 4.983 -6.909 5.700 1.00 84.00 89 THR A O 1
ATOM 697 N N . VAL A 1 90 ? 7.197 -6.552 5.541 1.00 85.31 90 VAL A N 1
ATOM 698 C CA . VAL A 1 90 ? 7.226 -6.465 4.078 1.00 85.31 90 VAL A CA 1
ATOM 699 C C . VAL A 1 90 ? 7.521 -7.850 3.499 1.00 85.31 90 VAL A C 1
ATOM 701 O O . VAL A 1 90 ? 8.442 -8.531 3.948 1.00 85.31 90 VAL A O 1
ATOM 704 N N . ASN A 1 91 ? 6.746 -8.279 2.500 1.00 89.44 91 ASN A N 1
ATOM 705 C CA . ASN A 1 91 ? 7.022 -9.516 1.771 1.00 89.44 91 ASN A CA 1
ATOM 706 C C . ASN A 1 91 ? 8.144 -9.276 0.749 1.00 89.44 91 ASN A C 1
ATOM 708 O O . ASN A 1 91 ? 7.894 -8.841 -0.376 1.00 89.44 91 ASN A O 1
ATOM 712 N N . ASN A 1 92 ? 9.381 -9.572 1.149 1.00 89.62 92 ASN A N 1
ATOM 713 C CA . ASN A 1 92 ? 10.568 -9.351 0.318 1.00 89.62 92 ASN A CA 1
ATOM 714 C C . ASN A 1 92 ? 10.535 -10.133 -1.006 1.00 89.62 92 ASN A C 1
ATOM 716 O O . ASN A 1 92 ? 11.026 -9.637 -2.016 1.00 89.62 92 ASN A O 1
ATOM 720 N N . LEU A 1 93 ? 9.937 -11.331 -1.024 1.00 91.88 93 LEU A N 1
ATOM 721 C CA . LEU A 1 93 ? 9.855 -12.157 -2.234 1.00 91.88 93 LEU A CA 1
ATOM 722 C C . LEU A 1 93 ? 8.912 -11.542 -3.267 1.00 91.88 93 LEU A C 1
ATOM 724 O O . LEU A 1 93 ? 9.263 -11.407 -4.440 1.00 91.88 93 LEU A O 1
ATOM 728 N N . GLN A 1 94 ? 7.719 -11.146 -2.821 1.00 93.00 94 GLN A N 1
ATOM 729 C CA . GLN A 1 94 ? 6.748 -10.483 -3.687 1.00 93.00 94 GLN A CA 1
ATOM 730 C C . GLN A 1 94 ? 7.310 -9.166 -4.216 1.00 93.00 94 GLN A C 1
ATOM 732 O O . GLN A 1 94 ? 7.199 -8.879 -5.402 1.00 93.00 94 GLN A O 1
ATOM 737 N N . LEU A 1 95 ? 7.985 -8.410 -3.359 1.00 92.50 95 LEU A N 1
ATOM 738 C CA . LEU A 1 95 ? 8.594 -7.164 -3.768 1.00 92.50 95 LEU A CA 1
ATOM 739 C C . LEU A 1 95 ? 9.703 -7.353 -4.806 1.00 92.50 95 LEU A C 1
ATOM 741 O O . LEU A 1 95 ? 9.718 -6.628 -5.795 1.00 92.50 95 LEU A O 1
ATOM 745 N N . GLU A 1 96 ? 10.629 -8.297 -4.614 1.00 92.88 96 GLU A N 1
ATOM 746 C CA . GLU A 1 96 ? 11.661 -8.544 -5.629 1.00 92.88 96 GLU A CA 1
ATOM 747 C C . GLU A 1 96 ? 11.008 -8.970 -6.951 1.00 92.88 96 GLU A C 1
ATOM 749 O O . GLU A 1 96 ? 11.392 -8.473 -8.009 1.00 92.88 96 GLU A O 1
ATOM 754 N N . THR A 1 97 ? 9.946 -9.780 -6.889 1.00 94.44 97 THR A N 1
ATOM 755 C CA . THR A 1 97 ? 9.141 -10.147 -8.065 1.00 94.44 97 THR A CA 1
ATOM 756 C C . THR A 1 97 ? 8.540 -8.912 -8.751 1.00 94.44 97 THR A C 1
ATOM 758 O O . THR A 1 97 ? 8.589 -8.792 -9.978 1.00 94.44 97 THR A O 1
ATOM 761 N N . ASP A 1 98 ? 8.010 -7.959 -7.985 1.00 95.06 98 ASP A N 1
ATOM 762 C CA . ASP A 1 98 ? 7.432 -6.716 -8.504 1.00 95.06 98 ASP A CA 1
ATOM 763 C C . ASP A 1 98 ? 8.498 -5.802 -9.130 1.00 95.06 98 ASP A C 1
ATOM 765 O O . ASP A 1 98 ? 8.283 -5.222 -10.203 1.00 95.06 98 ASP A O 1
ATOM 769 N N . VAL A 1 99 ? 9.678 -5.712 -8.509 1.00 95.31 99 VAL A N 1
ATOM 770 C CA . VAL A 1 99 ? 10.826 -4.952 -9.026 1.00 95.31 99 VAL A CA 1
ATOM 771 C C . VAL A 1 99 ? 11.370 -5.590 -10.307 1.00 95.31 99 VAL A C 1
ATOM 773 O O . VAL A 1 99 ? 11.712 -4.890 -11.263 1.00 95.31 99 VAL A O 1
ATOM 776 N N . GLU A 1 100 ? 11.398 -6.917 -10.397 1.00 93.75 100 GLU A N 1
ATOM 777 C CA . GLU A 1 100 ? 11.741 -7.628 -11.629 1.00 93.75 100 GLU A CA 1
ATOM 778 C C . GLU A 1 100 ? 10.693 -7.429 -12.724 1.00 93.75 100 GLU A C 1
ATOM 780 O O . GLU A 1 100 ? 11.041 -7.188 -13.883 1.00 93.75 100 GLU A O 1
ATOM 785 N N . ALA A 1 101 ? 9.406 -7.448 -12.376 1.00 94.06 101 ALA A N 1
ATOM 786 C CA . ALA A 1 101 ? 8.332 -7.142 -13.310 1.00 94.06 101 ALA A CA 1
ATOM 787 C C . ALA A 1 101 ? 8.413 -5.691 -13.817 1.00 94.06 101 ALA A C 1
ATOM 789 O O . ALA A 1 101 ? 8.107 -5.422 -14.983 1.00 94.06 101 ALA A O 1
ATOM 790 N N . PHE A 1 102 ? 8.840 -4.751 -12.972 1.00 95.19 102 PHE A N 1
ATOM 791 C CA . PHE A 1 102 ? 9.165 -3.381 -13.365 1.00 95.19 102 PHE A CA 1
ATOM 792 C C . PHE A 1 102 ? 10.347 -3.327 -14.340 1.00 95.19 102 PHE A C 1
ATOM 794 O O . PHE A 1 102 ? 10.185 -2.809 -15.447 1.00 95.19 102 PHE A O 1
ATOM 801 N N . ALA A 1 103 ? 11.482 -3.937 -13.997 1.00 94.44 103 ALA A N 1
ATOM 802 C CA . ALA A 1 103 ? 12.656 -3.994 -14.868 1.00 94.44 103 ALA A CA 1
ATOM 803 C C . ALA A 1 103 ? 12.325 -4.617 -16.237 1.00 94.44 103 ALA A C 1
ATOM 805 O O . ALA A 1 103 ? 12.700 -4.087 -17.284 1.00 94.44 103 ALA A O 1
ATOM 806 N N . ARG A 1 104 ? 11.537 -5.698 -16.249 1.00 94.56 104 ARG A N 1
ATOM 807 C CA . ARG A 1 104 ? 11.057 -6.347 -17.475 1.00 94.56 104 ARG A CA 1
ATOM 808 C C . ARG A 1 104 ? 10.220 -5.407 -18.338 1.00 94.56 104 ARG A C 1
ATOM 810 O O . ARG A 1 104 ? 10.404 -5.388 -19.552 1.00 94.56 104 ARG A O 1
ATOM 817 N N . ARG A 1 105 ? 9.308 -4.621 -17.749 1.00 93.56 105 ARG A N 1
ATOM 818 C CA . ARG A 1 105 ? 8.504 -3.635 -18.498 1.00 93.56 105 ARG A CA 1
ATOM 819 C C . ARG A 1 105 ? 9.388 -2.607 -19.197 1.00 93.56 105 ARG A C 1
ATOM 821 O O . ARG A 1 105 ? 9.123 -2.286 -20.352 1.00 93.56 105 ARG A O 1
ATOM 828 N N . LEU A 1 106 ? 10.435 -2.128 -18.527 1.00 93.94 106 LEU A N 1
ATOM 829 C CA . LEU A 1 106 ? 11.375 -1.184 -19.128 1.00 93.94 106 LEU A CA 1
ATOM 830 C C . LEU A 1 106 ? 12.159 -1.816 -20.281 1.00 93.94 106 LEU A C 1
ATOM 832 O O . LEU A 1 106 ? 12.195 -1.258 -21.375 1.00 93.94 106 LEU A O 1
ATOM 836 N N . ARG A 1 107 ? 12.711 -3.018 -20.077 1.00 93.75 107 ARG A N 1
ATOM 837 C CA . ARG A 1 107 ? 13.445 -3.729 -21.135 1.00 93.75 107 ARG A CA 1
ATOM 838 C C . ARG A 1 107 ? 12.567 -4.066 -22.338 1.00 93.75 107 ARG A C 1
ATOM 840 O O . ARG A 1 107 ? 13.044 -4.000 -23.463 1.00 93.75 107 ARG A O 1
ATOM 847 N N . LEU A 1 108 ? 11.294 -4.405 -22.127 1.00 91.81 108 LEU A N 1
ATOM 848 C CA . LEU A 1 108 ? 10.347 -4.646 -23.221 1.00 91.81 108 LEU A CA 1
ATOM 849 C C . LEU A 1 108 ? 10.114 -3.384 -24.051 1.00 91.81 108 LEU A C 1
ATOM 851 O O . LEU A 1 108 ? 10.168 -3.457 -25.276 1.00 91.81 108 LEU A O 1
ATOM 855 N N . LYS A 1 109 ? 9.886 -2.239 -23.392 1.00 90.69 109 LYS A N 1
ATOM 856 C CA . LYS A 1 109 ? 9.728 -0.952 -24.080 1.00 90.69 109 LYS A CA 1
ATOM 857 C C . LYS A 1 109 ? 10.956 -0.629 -24.925 1.00 90.69 109 LYS A C 1
ATOM 859 O O . LYS A 1 109 ? 10.812 -0.345 -26.108 1.00 90.69 109 LYS A O 1
ATOM 864 N N . GLU A 1 110 ? 12.149 -0.753 -24.349 1.00 91.12 110 GLU A N 1
ATOM 865 C CA . GLU A 1 110 ? 13.401 -0.488 -25.064 1.00 91.12 110 GLU A CA 1
ATOM 866 C C . GLU A 1 110 ? 13.620 -1.457 -26.233 1.00 91.12 110 GLU A C 1
ATOM 868 O O . GLU A 1 110 ? 13.974 -1.050 -27.339 1.00 91.12 110 GLU A O 1
ATOM 873 N N . HIS A 1 111 ? 13.369 -2.750 -26.011 1.00 89.62 111 HIS A N 1
ATOM 874 C CA . HIS A 1 111 ? 13.537 -3.775 -27.033 1.00 89.62 111 HIS A CA 1
ATOM 875 C C . HIS A 1 111 ? 12.644 -3.511 -28.248 1.00 89.62 111 HIS A C 1
ATOM 877 O O . HIS A 1 111 ? 13.136 -3.504 -29.373 1.00 89.62 111 HIS A O 1
ATOM 883 N N . PHE A 1 112 ? 11.345 -3.274 -28.045 1.00 87.94 112 PHE A N 1
ATOM 884 C CA . PHE A 1 112 ? 10.428 -3.052 -29.163 1.00 87.94 112 PHE A CA 1
ATOM 885 C C . PHE A 1 112 ? 10.618 -1.691 -29.832 1.00 87.94 112 PHE A C 1
ATOM 887 O O . PHE A 1 112 ? 10.567 -1.637 -31.058 1.00 87.94 112 PHE A O 1
ATOM 894 N N . ASN A 1 113 ? 10.953 -0.640 -29.077 1.00 85.25 113 ASN A N 1
ATOM 895 C CA . ASN A 1 113 ? 11.315 0.660 -29.649 1.00 85.25 113 ASN A CA 1
ATOM 896 C C . ASN A 1 113 ? 12.533 0.532 -30.582 1.00 85.25 113 ASN A C 1
ATOM 898 O O . ASN A 1 113 ? 12.532 1.008 -31.715 1.00 85.25 113 ASN A O 1
ATOM 902 N N . ARG A 1 114 ? 13.563 -0.212 -30.159 1.00 78.06 114 ARG A N 1
ATOM 903 C CA . ARG A 1 114 ? 14.732 -0.473 -31.005 1.00 78.06 114 ARG A CA 1
ATOM 904 C C . ARG A 1 114 ? 14.377 -1.226 -32.284 1.00 78.06 114 ARG A C 1
ATOM 906 O O . ARG A 1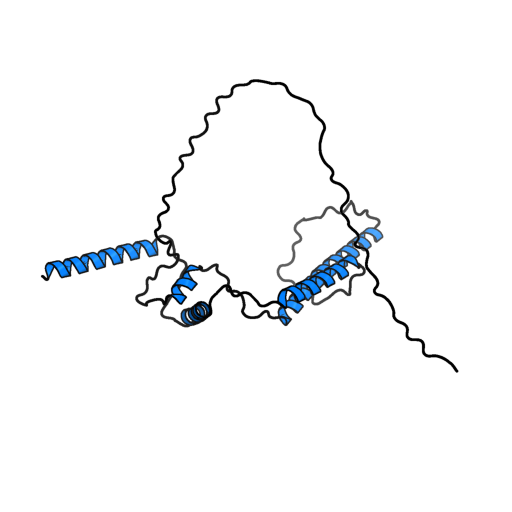 114 ? 14.933 -0.911 -33.332 1.00 78.06 114 ARG A O 1
ATOM 913 N N . GLN A 1 115 ? 13.525 -2.245 -32.196 1.00 78.38 115 GLN A N 1
ATOM 914 C CA . GLN A 1 115 ? 13.138 -3.030 -33.369 1.00 78.38 115 GLN A CA 1
ATOM 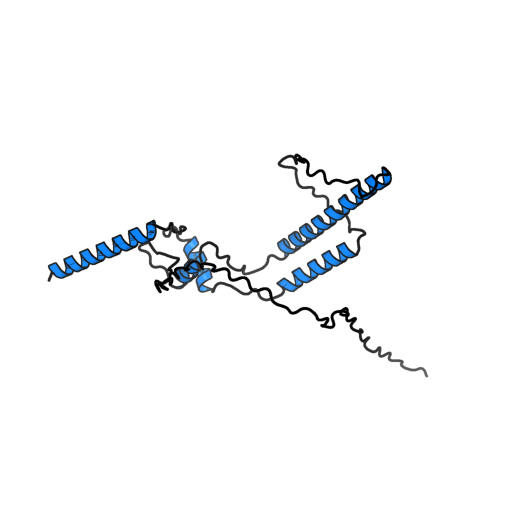915 C C . GLN A 1 115 ? 12.336 -2.175 -34.353 1.00 78.38 115 GLN A C 1
ATOM 917 O O . GLN A 1 115 ? 12.630 -2.209 -35.540 1.00 78.38 115 GLN A O 1
ATOM 922 N N . GLN A 1 116 ? 11.421 -1.333 -33.867 1.00 80.12 116 GLN A N 1
ATOM 923 C CA . GLN A 1 116 ? 10.701 -0.373 -34.707 1.00 80.12 116 GLN A CA 1
ATOM 924 C C . GLN A 1 116 ? 11.661 0.581 -35.427 1.00 80.12 116 GLN A C 1
ATOM 926 O O . GLN A 1 116 ? 11.608 0.685 -36.647 1.00 80.12 116 GLN A O 1
ATOM 931 N N . LYS A 1 117 ? 12.617 1.183 -34.704 1.00 78.44 117 LYS A N 1
ATOM 932 C CA . LYS A 1 117 ? 13.628 2.074 -35.301 1.00 78.44 117 LYS A CA 1
ATOM 933 C C . LYS A 1 117 ? 14.515 1.381 -36.334 1.00 78.44 117 LYS A C 1
ATOM 935 O O . LYS A 1 117 ? 14.908 2.000 -37.315 1.00 78.44 117 LYS A O 1
ATOM 940 N N . LYS A 1 118 ? 14.885 0.115 -36.114 1.00 80.00 118 LYS A N 1
ATOM 941 C CA . LYS A 1 118 ? 15.648 -0.659 -37.107 1.00 80.00 118 LYS A CA 1
ATOM 942 C C . LYS A 1 118 ? 14.826 -0.907 -38.363 1.00 80.00 118 LYS A C 1
ATOM 944 O O . LYS A 1 118 ? 15.312 -0.610 -39.445 1.00 80.00 118 LYS A O 1
ATOM 949 N N . ASN A 1 119 ? 13.593 -1.380 -38.198 1.00 79.00 119 ASN A N 1
ATOM 950 C CA . ASN A 1 119 ? 12.687 -1.634 -39.312 1.00 79.00 119 ASN A CA 1
ATOM 951 C C . ASN A 1 119 ? 12.458 -0.354 -40.133 1.00 79.00 119 ASN A C 1
ATOM 953 O O . ASN A 1 119 ? 12.470 -0.403 -41.356 1.00 79.00 119 ASN A O 1
ATOM 957 N N . LEU A 1 120 ? 12.317 0.798 -39.465 1.00 77.44 120 LEU A N 1
ATOM 958 C CA . LEU A 1 120 ? 12.150 2.096 -40.122 1.00 77.44 120 LEU A CA 1
ATOM 959 C C . LEU A 1 120 ? 13.396 2.507 -40.926 1.00 77.44 120 LEU A C 1
ATOM 961 O O . LEU A 1 120 ? 13.280 2.931 -42.073 1.00 77.44 120 LEU A O 1
ATOM 965 N N . LYS A 1 121 ? 14.594 2.312 -40.355 1.00 76.06 121 LYS A N 1
ATOM 966 C CA . LYS A 1 121 ? 15.869 2.568 -41.046 1.00 76.06 121 LYS A CA 1
ATOM 967 C C . LYS A 1 121 ? 16.071 1.663 -42.260 1.00 76.06 121 LYS A C 1
ATOM 969 O O . LYS A 1 121 ? 16.549 2.133 -43.285 1.00 76.06 121 LYS A O 1
ATOM 974 N N . GLU A 1 122 ? 15.724 0.384 -42.147 1.00 77.75 122 GLU A N 1
ATOM 975 C CA . GLU A 1 122 ? 15.801 -0.579 -43.254 1.00 77.75 122 GLU A CA 1
ATOM 976 C C . GLU A 1 122 ? 14.793 -0.256 -44.368 1.00 77.75 122 GLU A C 1
ATOM 978 O O . GLU A 1 122 ? 15.091 -0.466 -45.539 1.00 77.75 122 GLU A O 1
ATOM 983 N N . ALA A 1 123 ? 13.641 0.325 -44.023 1.00 79.44 123 ALA A N 1
ATOM 984 C CA . ALA A 1 123 ? 12.640 0.802 -44.976 1.00 79.44 123 ALA A CA 1
ATOM 985 C C . ALA A 1 123 ? 12.977 2.165 -45.620 1.00 79.44 123 ALA A C 1
ATOM 987 O O . ALA A 1 123 ? 12.203 2.655 -46.439 1.00 79.44 123 ALA A O 1
ATOM 988 N N . GLY A 1 124 ? 14.106 2.793 -45.262 1.00 74.25 124 GLY A N 1
ATOM 989 C CA . GLY A 1 124 ? 14.527 4.084 -45.819 1.00 74.25 124 GLY A CA 1
ATOM 990 C C . GLY A 1 124 ? 13.652 5.279 -45.416 1.00 74.25 124 GLY A C 1
ATOM 991 O O . GLY A 1 124 ? 13.724 6.318 -46.066 1.00 74.25 124 GLY A O 1
ATOM 992 N N . MET A 1 125 ? 12.834 5.147 -44.365 1.00 67.19 125 MET A N 1
ATOM 993 C CA . MET A 1 125 ? 11.973 6.218 -43.849 1.00 67.19 125 MET A CA 1
ATOM 994 C C . MET A 1 125 ? 12.653 7.007 -42.721 1.00 67.19 125 MET A C 1
ATOM 996 O O . MET A 1 125 ? 13.425 6.457 -41.930 1.00 67.19 125 MET A O 1
ATOM 1000 N N . ASN A 1 126 ? 12.361 8.308 -42.637 1.00 66.00 126 ASN A N 1
ATOM 1001 C CA . ASN A 1 126 ? 12.908 9.194 -41.609 1.00 66.00 126 ASN A CA 1
ATOM 1002 C C . ASN A 1 126 ? 12.126 9.077 -40.288 1.00 66.00 126 ASN A C 1
ATOM 1004 O O . ASN A 1 126 ? 10.915 8.882 -40.281 1.00 66.00 126 ASN A O 1
ATOM 1008 N N . GLU A 1 127 ? 12.811 9.272 -39.152 1.00 61.59 127 GLU A N 1
ATOM 1009 C CA . GLU A 1 127 ? 12.207 9.265 -37.799 1.00 61.59 127 GLU A CA 1
ATOM 1010 C C . GLU A 1 127 ? 11.107 10.332 -37.604 1.00 61.59 127 GLU A C 1
ATOM 1012 O O . GLU A 1 127 ? 10.354 10.255 -36.638 1.00 61.59 127 GLU A O 1
ATOM 1017 N N . SER A 1 128 ? 11.021 11.334 -38.487 1.00 61.84 128 SER A N 1
ATOM 1018 C CA . SER A 1 128 ? 10.024 12.413 -38.441 1.00 61.84 128 SER A CA 1
ATOM 1019 C C . SER A 1 128 ? 8.670 12.052 -39.046 1.00 61.84 128 SER A C 1
ATOM 1021 O O . SER A 1 128 ? 7.709 12.769 -38.795 1.00 61.84 128 SER A O 1
ATOM 1023 N N . ASP A 1 129 ? 8.588 10.972 -39.828 1.00 56.16 129 ASP A N 1
ATOM 1024 C CA . ASP A 1 129 ? 7.364 10.602 -40.557 1.00 56.16 129 ASP A CA 1
ATOM 1025 C C . ASP A 1 129 ? 6.435 9.714 -39.710 1.00 56.16 129 ASP A C 1
ATOM 1027 O O . ASP A 1 129 ? 5.378 9.275 -40.159 1.00 56.16 129 ASP A O 1
ATOM 1031 N N . TYR A 1 130 ? 6.829 9.446 -38.461 1.00 56.09 130 TYR A N 1
ATOM 1032 C CA . TYR A 1 130 ? 6.039 8.699 -37.495 1.00 56.09 130 TYR A CA 1
ATOM 1033 C C . TYR A 1 130 ? 5.095 9.655 -36.751 1.00 56.09 130 TYR A C 1
ATOM 1035 O O . TYR A 1 130 ? 5.375 10.098 -35.635 1.00 56.09 130 TYR A O 1
ATOM 1043 N N . GLU A 1 131 ? 3.953 9.974 -37.358 1.00 59.06 131 GLU A N 1
ATOM 1044 C CA . GLU A 1 131 ? 2.786 10.363 -36.569 1.00 59.06 131 GLU A CA 1
ATOM 1045 C C . GLU A 1 131 ? 2.388 9.140 -35.733 1.00 59.06 131 GLU A C 1
ATOM 1047 O O . GLU A 1 131 ? 2.145 8.059 -36.273 1.00 59.06 131 GLU A O 1
ATOM 1052 N N . SER A 1 132 ? 2.375 9.271 -34.401 1.00 56.12 132 SER A N 1
ATOM 1053 C CA . SER A 1 132 ? 1.731 8.269 -33.551 1.00 56.12 132 SER A CA 1
ATOM 1054 C C . SER A 1 132 ? 0.267 8.201 -33.968 1.00 56.12 132 SER A C 1
ATOM 1056 O O . SER A 1 132 ? -0.527 9.042 -33.550 1.00 56.12 132 SER A O 1
ATOM 1058 N N . ASP A 1 133 ? -0.084 7.214 -34.789 1.00 51.81 133 ASP A N 1
ATOM 1059 C CA . ASP A 1 133 ? -1.467 6.814 -34.997 1.00 51.81 133 ASP A CA 1
ATOM 1060 C C . ASP A 1 133 ? -1.976 6.254 -33.660 1.00 51.81 133 ASP A C 1
ATOM 1062 O O . ASP A 1 133 ? -1.912 5.062 -33.367 1.00 51.81 133 ASP A O 1
ATOM 1066 N N . GLU A 1 134 ? -2.420 7.168 -32.796 1.00 56.66 134 GLU A N 1
ATOM 1067 C CA . GLU A 1 134 ? -3.323 6.908 -31.673 1.00 56.66 134 GLU A CA 1
ATOM 1068 C C . GLU A 1 134 ? -4.734 6.561 -32.198 1.00 56.66 134 GLU A C 1
ATOM 1070 O O . GLU A 1 134 ? -5.695 6.529 -31.429 1.00 56.66 134 GLU A O 1
ATOM 1075 N N . GLY A 1 135 ? -4.889 6.324 -33.510 1.00 48.25 135 GLY A N 1
ATOM 1076 C CA . GLY A 1 135 ? -6.056 5.687 -34.091 1.00 48.25 135 GLY A CA 1
ATOM 1077 C C . GLY A 1 135 ? -6.324 4.371 -33.379 1.00 48.25 135 GLY A C 1
ATOM 1078 O O . GLY A 1 135 ? -5.408 3.587 -33.140 1.00 48.25 135 GLY A O 1
ATOM 1079 N N . ASP A 1 136 ? -7.586 4.184 -32.987 1.00 56.50 136 ASP A N 1
ATOM 1080 C CA . ASP A 1 136 ? -8.110 3.100 -32.156 1.00 56.50 136 ASP A CA 1
ATOM 1081 C C . ASP A 1 136 ? -7.428 1.747 -32.425 1.00 56.50 136 ASP A C 1
ATOM 1083 O O . ASP A 1 136 ? -7.903 0.906 -33.196 1.00 56.50 136 ASP A O 1
ATOM 1087 N N . ILE A 1 137 ? -6.315 1.486 -31.731 1.00 62.03 137 ILE A N 1
ATOM 1088 C CA . ILE A 1 137 ? -5.735 0.155 -31.671 1.00 62.03 137 ILE A CA 1
ATOM 1089 C C . ILE A 1 137 ? -6.763 -0.656 -30.897 1.00 62.03 137 ILE A C 1
ATOM 1091 O O . ILE A 1 137 ? -6.834 -0.600 -29.668 1.00 62.03 137 ILE A O 1
ATOM 1095 N N . CYS A 1 138 ? -7.582 -1.416 -31.624 1.00 61.00 138 CYS A N 1
ATOM 1096 C CA . CYS A 1 138 ? -8.496 -2.388 -31.053 1.00 61.00 138 CYS A CA 1
ATOM 1097 C C . CYS A 1 138 ? -7.653 -3.493 -30.406 1.00 61.00 138 CYS A C 1
ATOM 1099 O O . CYS A 1 138 ? -7.390 -4.542 -30.994 1.00 61.00 138 CYS A O 1
ATOM 1101 N N . ILE A 1 139 ? -7.145 -3.236 -29.197 1.00 65.50 139 ILE A N 1
ATOM 1102 C CA . ILE A 1 139 ? -6.449 -4.225 -28.388 1.00 65.50 139 ILE A CA 1
ATOM 1103 C C . ILE A 1 139 ? -7.517 -5.262 -28.037 1.00 65.50 139 ILE A C 1
ATOM 1105 O O . ILE A 1 139 ? -8.442 -4.941 -27.284 1.00 65.50 139 ILE A O 1
ATOM 1109 N N . PRO A 1 140 ? -7.423 -6.504 -28.545 1.00 65.81 140 PRO A N 1
ATOM 1110 C CA . PRO A 1 140 ? -8.409 -7.524 -28.237 1.00 65.81 140 PRO A CA 1
ATOM 1111 C C . PRO A 1 140 ? -8.472 -7.687 -26.723 1.00 65.81 140 PRO A C 1
ATOM 1113 O O . PRO A 1 140 ? -7.446 -7.949 -26.079 1.00 65.81 140 PRO A O 1
ATOM 1116 N N . LYS A 1 141 ? -9.661 -7.487 -26.144 1.00 71.62 141 LYS A N 1
ATOM 1117 C CA . LYS A 1 141 ? -9.873 -7.690 -24.712 1.00 71.62 141 LYS A CA 1
ATOM 1118 C C . LYS A 1 141 ? -9.517 -9.149 -24.409 1.00 71.62 141 LYS A C 1
ATOM 1120 O O . LYS A 1 141 ? -10.113 -10.062 -24.965 1.00 71.62 141 LYS A O 1
ATOM 1125 N N . PHE A 1 142 ? -8.516 -9.327 -23.542 1.00 70.88 142 PHE A N 1
ATOM 1126 C CA . PHE A 1 142 ? -7.987 -10.602 -23.030 1.00 70.88 142 PHE A CA 1
ATOM 1127 C C . PHE A 1 142 ? -6.998 -11.360 -23.935 1.00 70.88 142 PHE A C 1
ATOM 1129 O O . PHE A 1 142 ? -7.260 -12.453 -24.426 1.00 70.88 142 PHE A O 1
ATOM 1136 N N . LYS A 1 143 ? -5.769 -10.841 -24.042 1.00 76.81 143 LYS A N 1
ATOM 1137 C CA . LYS A 1 143 ? -4.601 -11.642 -24.450 1.00 76.81 143 LYS A CA 1
ATOM 1138 C C . LYS A 1 143 ? -3.905 -12.231 -23.220 1.00 76.81 143 LYS A C 1
ATOM 1140 O O . LYS A 1 143 ? -3.692 -11.533 -22.226 1.00 76.81 143 LYS A O 1
ATOM 1145 N N . LYS A 1 144 ? -3.498 -13.506 -23.292 1.00 79.81 144 LYS A N 1
ATOM 1146 C CA . LYS A 1 144 ? -2.599 -14.102 -22.288 1.00 79.81 144 LYS A CA 1
ATOM 1147 C C . LYS A 1 144 ? -1.315 -13.269 -22.238 1.00 79.81 144 LYS A C 1
ATOM 1149 O O . LYS A 1 144 ? -0.724 -12.978 -23.277 1.00 79.81 144 LYS A O 1
ATOM 1154 N N . LYS A 1 145 ? -0.885 -12.865 -21.038 1.00 77.50 145 LYS A N 1
ATOM 1155 C CA . LYS A 1 145 ? 0.357 -12.097 -20.874 1.00 77.50 145 LYS A CA 1
ATOM 1156 C C . LYS A 1 145 ? 1.534 -12.933 -21.379 1.00 77.50 145 LYS A C 1
ATOM 1158 O O . LYS A 1 145 ? 1.656 -14.105 -21.025 1.00 77.50 145 LYS A O 1
ATOM 1163 N N . SER A 1 146 ? 2.401 -12.325 -22.186 1.00 84.06 146 SER A N 1
ATOM 1164 C CA . SER A 1 146 ? 3.636 -12.978 -22.621 1.00 84.06 146 SER A CA 1
ATOM 1165 C C . SER A 1 146 ? 4.526 -13.283 -21.414 1.00 84.06 146 SER A C 1
ATOM 1167 O O . SER A 1 146 ? 4.743 -12.414 -20.564 1.00 84.06 146 SER A O 1
ATOM 1169 N N . LYS A 1 147 ? 5.045 -14.515 -21.361 1.00 88.25 147 LYS A N 1
ATOM 1170 C CA . LYS A 1 147 ? 6.066 -14.953 -20.394 1.00 88.25 147 LYS A CA 1
ATOM 1171 C C . LYS A 1 147 ? 7.485 -14.589 -20.838 1.00 88.25 147 LYS A C 1
ATOM 1173 O O . LYS A 1 147 ? 8.433 -14.812 -20.095 1.00 88.25 147 LYS A O 1
ATOM 1178 N N . TRP A 1 148 ? 7.638 -14.054 -22.047 1.00 92.12 148 TRP A N 1
ATOM 1179 C CA . TRP A 1 148 ? 8.941 -13.727 -22.597 1.00 92.12 148 TRP A CA 1
ATOM 1180 C C . TRP A 1 148 ? 9.578 -12.553 -21.843 1.00 92.12 148 TRP A C 1
ATOM 1182 O O . TRP A 1 148 ? 8.933 -11.529 -21.581 1.00 92.12 148 TRP A O 1
ATOM 1192 N N . ASN A 1 149 ? 10.853 -12.721 -21.496 1.00 87.75 149 ASN A N 1
ATOM 1193 C CA . ASN A 1 149 ? 11.680 -11.706 -20.865 1.00 87.75 149 ASN A CA 1
ATOM 1194 C C . ASN A 1 149 ? 12.843 -11.383 -21.813 1.00 87.75 149 ASN A C 1
ATOM 1196 O O . ASN A 1 149 ? 13.607 -12.296 -22.139 1.00 87.75 149 ASN A O 1
ATOM 1200 N N . PRO A 1 150 ? 12.983 -10.132 -22.280 1.00 87.75 150 PRO A N 1
ATOM 1201 C CA . PRO A 1 150 ? 14.116 -9.757 -23.109 1.00 87.75 150 PRO A CA 1
ATOM 1202 C C . PRO A 1 150 ? 15.435 -9.934 -22.337 1.00 87.75 150 PRO A C 1
ATOM 1204 O O . PRO A 1 150 ? 15.468 -9.743 -21.114 1.00 87.75 150 PRO A O 1
ATOM 1207 N N . PRO A 1 151 ? 16.537 -10.254 -23.038 1.00 87.31 151 PRO A N 1
ATOM 1208 C CA . PRO A 1 151 ? 17.869 -10.221 -22.443 1.00 87.31 151 PRO A CA 1
ATOM 1209 C C . PRO A 1 151 ? 18.211 -8.803 -21.953 1.00 87.31 151 PRO A C 1
ATOM 1211 O O . PRO A 1 151 ? 17.510 -7.836 -22.271 1.00 87.31 151 PRO A O 1
ATOM 1214 N N . LYS A 1 152 ? 19.297 -8.673 -21.175 1.00 87.00 152 LYS A N 1
ATOM 1215 C CA . LYS A 1 152 ? 19.803 -7.360 -20.739 1.00 87.00 152 LYS A CA 1
ATOM 1216 C C . LYS A 1 152 ? 19.920 -6.431 -21.947 1.00 87.00 152 LYS A C 1
ATOM 1218 O O . LYS A 1 152 ? 20.427 -6.829 -23.000 1.00 87.00 152 LYS A O 1
ATOM 1223 N N . SER A 1 153 ? 19.380 -5.225 -21.808 1.00 83.75 153 SER A N 1
ATOM 1224 C CA . SER A 1 153 ? 19.404 -4.251 -22.890 1.00 83.75 153 SER A CA 1
ATOM 1225 C C . SER A 1 153 ? 20.852 -3.852 -23.191 1.00 83.75 153 SER A C 1
ATOM 1227 O O . SER A 1 153 ? 21.709 -3.893 -22.315 1.00 83.75 153 SER A O 1
ATOM 1229 N N . LYS A 1 154 ? 21.140 -3.461 -24.440 1.00 85.12 154 LYS A N 1
ATOM 1230 C CA . LYS A 1 154 ? 22.461 -2.908 -24.804 1.00 85.12 154 LYS A CA 1
ATOM 1231 C C . LYS A 1 154 ? 22.635 -1.449 -24.347 1.00 85.12 154 LYS A C 1
ATOM 1233 O O . LYS A 1 154 ? 23.584 -0.801 -24.760 1.00 85.12 154 LYS A O 1
ATOM 1238 N N . ASN A 1 155 ? 21.653 -0.910 -23.630 1.00 89.38 155 ASN A N 1
ATOM 1239 C CA . ASN A 1 155 ? 21.613 0.475 -23.200 1.00 89.38 155 ASN A CA 1
ATOM 1240 C C . ASN A 1 155 ? 22.061 0.530 -21.738 1.00 89.38 155 ASN A C 1
ATOM 1242 O O . ASN A 1 155 ? 21.296 0.190 -20.833 1.00 89.38 155 ASN A O 1
ATOM 1246 N N . ASP A 1 156 ? 23.304 0.952 -21.520 1.00 92.62 156 ASP A N 1
ATOM 1247 C CA . ASP A 1 156 ? 23.916 0.958 -20.190 1.00 92.62 156 ASP A CA 1
ATOM 1248 C C . ASP A 1 156 ? 23.202 1.911 -19.227 1.00 92.62 156 ASP A C 1
ATOM 1250 O O . ASP A 1 156 ? 23.081 1.613 -18.040 1.00 92.62 156 ASP A O 1
ATOM 1254 N N . ASN A 1 157 ? 22.636 3.011 -19.734 1.00 94.75 157 ASN A N 1
ATOM 1255 C CA . ASN A 1 157 ? 21.871 3.954 -18.915 1.00 94.75 157 ASN A CA 1
ATOM 1256 C C . ASN A 1 157 ? 20.624 3.285 -18.330 1.00 94.75 157 ASN A C 1
ATOM 1258 O O . ASN A 1 157 ? 20.299 3.481 -17.158 1.00 94.75 157 ASN A O 1
ATOM 1262 N N . LEU A 1 158 ? 19.942 2.464 -19.135 1.00 94.12 158 LEU A N 1
ATOM 1263 C CA . LEU A 1 158 ? 18.760 1.739 -18.690 1.00 94.12 158 LEU A CA 1
ATOM 1264 C C . LEU A 1 158 ? 19.113 0.682 -17.635 1.00 94.12 158 LEU A C 1
ATOM 1266 O O . LEU A 1 158 ? 18.435 0.584 -16.611 1.00 94.12 158 LEU A O 1
ATOM 1270 N N . GLU A 1 159 ? 20.165 -0.107 -17.859 1.00 95.12 159 GLU A N 1
ATOM 1271 C CA . GLU A 1 159 ? 20.576 -1.139 -16.898 1.00 95.12 159 GLU A CA 1
ATOM 1272 C C . GLU A 1 159 ? 21.141 -0.535 -15.603 1.00 95.12 159 GLU A C 1
ATOM 1274 O O . GLU A 1 159 ? 20.860 -1.051 -14.517 1.00 95.12 159 GLU A O 1
ATOM 1279 N N . SER A 1 160 ? 21.867 0.583 -15.695 1.00 97.06 160 SER A N 1
ATOM 1280 C CA . SER A 1 160 ? 22.332 1.348 -14.535 1.00 97.06 160 SER A CA 1
ATOM 1281 C C . SER A 1 160 ? 21.148 1.845 -13.706 1.00 97.06 160 SER A C 1
ATOM 1283 O O . SER A 1 160 ? 21.064 1.544 -12.518 1.00 97.06 160 SER A O 1
ATOM 1285 N N . PHE A 1 161 ? 20.150 2.465 -14.347 1.00 97.12 161 PHE A N 1
ATOM 1286 C CA . PHE A 1 161 ? 18.927 2.911 -13.677 1.00 97.12 161 PHE A CA 1
ATOM 1287 C C . PHE A 1 161 ? 18.178 1.762 -12.985 1.00 97.12 161 PHE A C 1
ATOM 1289 O O . PHE A 1 161 ? 17.820 1.872 -11.813 1.00 97.12 161 PHE A O 1
ATOM 1296 N N . ILE A 1 162 ? 17.978 0.632 -13.675 1.00 96.50 162 ILE A N 1
ATOM 1297 C CA . ILE A 1 162 ? 17.343 -0.560 -13.087 1.00 96.50 162 ILE A CA 1
ATOM 1298 C C . ILE A 1 162 ? 18.119 -1.033 -11.851 1.00 96.50 162 ILE A C 1
ATOM 1300 O O . ILE A 1 162 ? 17.514 -1.422 -10.849 1.00 96.50 162 ILE A O 1
ATOM 1304 N N . THR A 1 163 ? 19.449 -1.006 -11.917 1.00 96.25 163 THR A N 1
ATOM 1305 C CA . THR A 1 163 ? 20.323 -1.419 -10.815 1.00 96.25 163 THR A CA 1
ATOM 1306 C C . THR A 1 163 ? 20.215 -0.462 -9.631 1.00 96.25 163 THR A C 1
ATOM 1308 O O . THR A 1 163 ? 20.047 -0.925 -8.502 1.00 96.25 163 THR A O 1
ATOM 1311 N N . SER A 1 164 ? 20.225 0.850 -9.876 1.00 97.06 164 SER A N 1
ATOM 1312 C CA . SER A 1 164 ? 20.030 1.873 -8.846 1.00 97.06 164 SER A CA 1
ATOM 1313 C C . SER A 1 164 ? 18.677 1.729 -8.154 1.00 97.06 164 SER A C 1
ATOM 1315 O O . SER A 1 164 ? 18.635 1.668 -6.930 1.00 97.06 164 SER A O 1
ATOM 1317 N N . VAL A 1 165 ? 17.587 1.562 -8.912 1.00 96.12 165 VAL A N 1
ATOM 1318 C CA . VAL A 1 165 ? 16.241 1.356 -8.346 1.00 96.12 165 VAL A CA 1
ATOM 1319 C C . VAL A 1 165 ? 16.179 0.071 -7.518 1.00 96.12 165 VAL A C 1
ATOM 1321 O O . VAL A 1 165 ? 15.624 0.067 -6.421 1.00 96.12 165 VAL A O 1
ATOM 1324 N N . LYS A 1 166 ? 16.778 -1.029 -7.997 1.00 95.19 166 LYS A N 1
ATOM 1325 C CA . LYS A 1 166 ? 16.869 -2.280 -7.225 1.00 95.19 166 LYS A CA 1
ATOM 1326 C C . LYS A 1 166 ? 17.599 -2.073 -5.896 1.00 95.19 166 LYS A C 1
ATOM 1328 O O . LYS A 1 166 ? 17.163 -2.609 -4.879 1.00 95.19 166 LYS A O 1
ATOM 1333 N N . ALA A 1 167 ? 18.703 -1.328 -5.897 1.00 94.06 167 ALA A N 1
ATOM 1334 C CA . ALA A 1 167 ? 19.453 -1.029 -4.682 1.00 94.06 167 ALA A CA 1
ATOM 1335 C C . ALA A 1 167 ? 18.647 -0.137 -3.724 1.00 94.06 167 ALA A C 1
ATOM 1337 O O . ALA A 1 167 ? 18.534 -0.467 -2.546 1.00 94.06 167 ALA A O 1
ATOM 1338 N N . GLU A 1 168 ? 18.025 0.923 -4.241 1.00 94.38 168 GLU A N 1
ATOM 1339 C CA . GLU A 1 168 ? 17.224 1.879 -3.472 1.00 94.38 168 GLU A CA 1
ATOM 1340 C C . GLU A 1 168 ? 16.020 1.218 -2.791 1.00 94.38 168 GLU A C 1
ATOM 1342 O O . GLU A 1 168 ? 15.772 1.429 -1.600 1.00 94.38 168 GLU A O 1
ATOM 1347 N N . VAL A 1 169 ? 15.291 0.365 -3.516 1.00 92.88 169 VAL A N 1
ATOM 1348 C CA . VAL A 1 169 ? 14.148 -0.371 -2.962 1.00 92.88 169 VAL A CA 1
ATOM 1349 C C . VAL A 1 169 ? 14.603 -1.291 -1.828 1.00 92.88 169 VAL A C 1
ATOM 1351 O O . VAL A 1 169 ? 13.984 -1.304 -0.765 1.00 92.88 169 VAL A O 1
ATOM 1354 N N . ARG A 1 170 ? 15.720 -2.009 -2.003 1.00 89.50 170 ARG A N 1
ATOM 1355 C CA . ARG A 1 170 ? 16.269 -2.882 -0.952 1.00 89.50 170 ARG A CA 1
ATOM 1356 C C . ARG A 1 170 ? 16.728 -2.089 0.270 1.00 89.50 170 ARG A C 1
ATOM 1358 O O . ARG A 1 170 ? 16.450 -2.504 1.393 1.00 89.50 170 A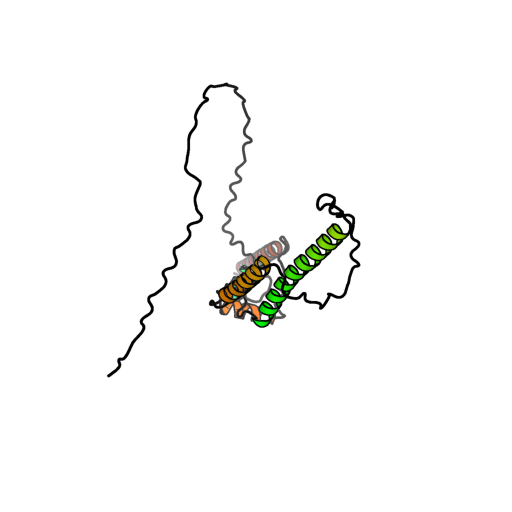RG A O 1
ATOM 1365 N N . SER A 1 171 ? 17.378 -0.941 0.074 1.00 88.38 171 SER A N 1
ATOM 1366 C CA . SER A 1 171 ? 17.799 -0.082 1.187 1.00 88.38 171 SER A CA 1
ATOM 1367 C C . SER A 1 171 ? 16.626 0.580 1.906 1.00 88.38 171 SER A C 1
ATOM 1369 O O . SER A 1 171 ? 16.691 0.779 3.112 1.00 88.38 171 SER A O 1
ATOM 1371 N N . SER A 1 172 ? 15.532 0.883 1.206 1.00 84.75 172 SER A N 1
ATOM 1372 C CA . SER A 1 172 ? 14.358 1.535 1.805 1.00 84.75 172 SER A CA 1
ATOM 1373 C C . SER A 1 172 ? 13.614 0.638 2.800 1.00 84.75 172 SER A C 1
ATOM 1375 O O . SER A 1 172 ? 12.822 1.116 3.609 1.00 84.75 172 SER A O 1
ATOM 1377 N N . ILE A 1 173 ? 13.858 -0.672 2.751 1.00 81.69 173 ILE A N 1
ATOM 1378 C CA . ILE A 1 173 ? 13.080 -1.681 3.481 1.00 81.69 173 ILE A CA 1
ATOM 1379 C C . ILE A 1 173 ? 13.866 -2.293 4.635 1.00 81.69 173 ILE A C 1
ATOM 1381 O O . ILE A 1 173 ? 13.275 -2.882 5.537 1.00 81.69 173 ILE A O 1
ATOM 1385 N N . SER A 1 174 ? 15.183 -2.088 4.673 1.00 73.69 174 SER A N 1
ATOM 1386 C CA . SER A 1 174 ? 16.030 -2.538 5.780 1.00 73.69 174 SER A CA 1
ATOM 1387 C C . SER A 1 174 ? 15.759 -1.790 7.100 1.00 73.69 174 SER A C 1
ATOM 1389 O O . SER A 1 174 ? 16.241 -2.209 8.152 1.00 73.69 174 SER A O 1
ATOM 1391 N N . GLY A 1 175 ? 14.966 -0.711 7.075 1.00 74.50 175 GLY A N 1
ATOM 1392 C CA . GLY A 1 175 ? 14.556 0.050 8.256 1.00 74.50 175 GLY A CA 1
ATOM 1393 C C . GLY A 1 175 ? 13.368 -0.546 9.027 1.00 74.50 175 GLY A C 1
ATOM 1394 O O . GLY A 1 175 ? 12.518 -1.256 8.485 1.00 74.50 175 GLY A O 1
ATOM 1395 N N . LYS A 1 176 ? 13.265 -0.198 10.319 1.00 73.19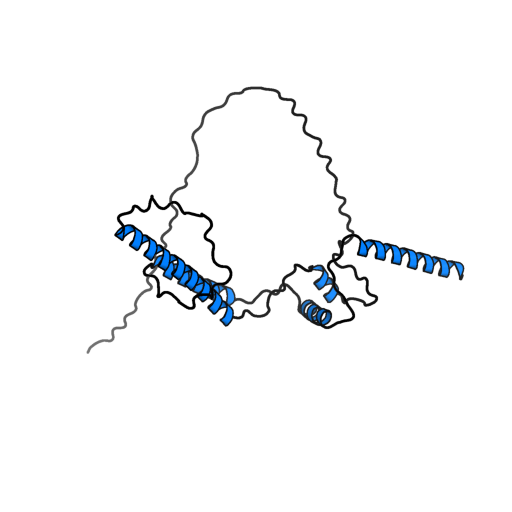 176 LYS A N 1
ATOM 1396 C CA . LYS A 1 176 ? 12.089 -0.523 11.145 1.00 73.19 176 LYS A CA 1
ATOM 1397 C C . LYS A 1 176 ? 10.851 0.180 10.580 1.00 73.19 176 LYS A C 1
ATOM 1399 O O . LYS A 1 176 ? 10.805 1.406 10.538 1.00 73.19 176 LYS A O 1
ATOM 1404 N N . GLN A 1 177 ? 9.836 -0.597 10.204 1.00 75.81 177 GLN A N 1
ATOM 1405 C CA . GLN A 1 177 ? 8.550 -0.056 9.767 1.00 75.81 177 GLN A CA 1
ATOM 1406 C C . GLN A 1 177 ? 7.870 0.693 10.920 1.00 75.81 177 GLN A C 1
ATOM 1408 O O . GLN A 1 177 ? 7.714 0.160 12.024 1.00 75.81 177 GLN A O 1
ATOM 1413 N N . VAL A 1 178 ? 7.459 1.935 10.663 1.00 81.50 178 VAL A N 1
ATOM 1414 C CA . VAL A 1 178 ? 6.726 2.746 11.639 1.00 81.50 178 VAL A CA 1
ATOM 1415 C C . VAL A 1 178 ? 5.264 2.319 11.619 1.00 81.50 178 VAL A C 1
ATOM 1417 O O . VAL A 1 178 ? 4.594 2.379 10.590 1.00 81.50 178 VAL A O 1
ATOM 1420 N N . ARG A 1 179 ? 4.751 1.888 12.772 1.00 86.50 179 ARG A N 1
ATOM 1421 C CA . ARG A 1 179 ? 3.336 1.536 12.916 1.00 86.50 179 ARG A CA 1
ATOM 1422 C C . ARG A 1 179 ? 2.500 2.806 13.034 1.00 86.50 179 ARG A C 1
ATOM 1424 O O . ARG A 1 179 ? 2.788 3.659 13.867 1.00 86.50 179 ARG A O 1
ATOM 1431 N N . ASN A 1 180 ? 1.436 2.897 12.243 1.00 91.81 180 ASN A N 1
ATOM 1432 C CA . ASN A 1 180 ? 0.440 3.974 12.308 1.00 91.81 180 ASN A CA 1
ATOM 1433 C C . ASN A 1 180 ? -0.785 3.618 13.186 1.00 91.81 180 ASN A C 1
ATOM 1435 O O . ASN A 1 180 ? -1.741 4.396 13.290 1.00 91.81 180 ASN A O 1
ATOM 1439 N N . ILE A 1 181 ? -0.750 2.448 13.831 1.00 91.94 181 ILE A N 1
ATOM 1440 C CA . ILE A 1 181 ? -1.728 1.977 14.816 1.00 91.94 181 ILE A CA 1
ATOM 1441 C C . ILE A 1 181 ? -1.020 1.414 16.048 1.00 91.94 181 ILE A C 1
ATOM 1443 O O . ILE A 1 181 ? 0.075 0.849 15.959 1.00 91.94 181 ILE A O 1
ATOM 1447 N N . SER A 1 182 ? -1.650 1.568 17.209 1.00 92.81 182 SER A N 1
ATOM 1448 C CA . SER A 1 182 ? -1.169 0.956 18.447 1.00 92.81 182 SER A CA 1
ATOM 1449 C C . SER A 1 182 ? -1.463 -0.551 18.477 1.00 92.81 182 SER A C 1
ATOM 1451 O O . SER A 1 182 ? -2.255 -1.072 17.690 1.00 92.81 182 SER A O 1
ATOM 1453 N N . LYS A 1 183 ? -0.838 -1.283 19.410 1.00 92.19 183 LYS A N 1
ATOM 1454 C CA . LYS A 1 183 ? -1.118 -2.719 19.589 1.00 92.19 183 LYS A CA 1
ATOM 1455 C C . LYS A 1 183 ? -2.569 -2.971 20.015 1.00 92.19 183 LYS A C 1
ATOM 1457 O O . LYS A 1 183 ? -3.169 -3.927 19.540 1.00 92.19 183 LYS A O 1
ATOM 1462 N N . SER A 1 184 ? -3.132 -2.108 20.863 1.00 94.50 184 SER A N 1
ATOM 1463 C CA . SER A 1 184 ? -4.522 -2.242 21.306 1.00 94.50 184 SER A CA 1
ATOM 1464 C C . SER A 1 184 ? -5.509 -1.926 20.183 1.00 94.50 184 SER A C 1
ATOM 1466 O O . SER A 1 184 ? -6.494 -2.636 20.039 1.00 94.50 184 SER A O 1
ATOM 1468 N N . GLU A 1 185 ? -5.216 -0.935 19.332 1.00 94.06 185 GLU A N 1
ATOM 1469 C CA . GLU A 1 185 ? -5.996 -0.663 18.113 1.00 94.06 185 GLU A CA 1
ATOM 1470 C C . GLU A 1 185 ? -5.913 -1.831 17.118 1.00 94.06 185 GLU A C 1
ATOM 1472 O O . GLU A 1 185 ? -6.913 -2.205 16.515 1.00 94.06 185 GLU A O 1
ATOM 1477 N N . SER A 1 186 ? -4.738 -2.449 16.966 1.00 93.06 186 SER A N 1
ATOM 1478 C CA . SER A 1 186 ? -4.581 -3.635 16.117 1.00 93.06 186 SER A CA 1
ATOM 1479 C C . SER A 1 186 ? -5.398 -4.821 16.630 1.00 93.06 186 SER A C 1
ATOM 1481 O O . SER A 1 186 ? -5.998 -5.527 15.825 1.00 93.06 186 SER A O 1
ATOM 1483 N N . GLN A 1 187 ? -5.435 -5.042 17.947 1.00 93.88 187 GLN A N 1
ATOM 1484 C CA . GLN A 1 187 ? -6.262 -6.094 18.536 1.00 93.88 187 GLN A CA 1
ATOM 1485 C C . GLN A 1 187 ? -7.752 -5.765 18.406 1.00 93.88 187 GLN A C 1
ATOM 1487 O O . GLN A 1 187 ? -8.538 -6.632 18.048 1.00 93.88 187 GLN A O 1
ATOM 1492 N N . ALA A 1 188 ? -8.130 -4.503 18.624 1.00 94.62 188 ALA A N 1
ATOM 1493 C CA . ALA A 1 188 ? -9.487 -4.017 18.403 1.00 94.62 188 ALA A CA 1
ATOM 1494 C C . ALA A 1 188 ? -9.959 -4.275 16.964 1.00 94.62 188 ALA A C 1
ATOM 1496 O O . ALA A 1 188 ? -11.090 -4.693 16.760 1.00 94.62 188 ALA A O 1
ATOM 1497 N N . MET A 1 189 ? -9.086 -4.097 15.968 1.00 92.69 189 MET A N 1
ATOM 1498 C CA . MET A 1 189 ? -9.404 -4.382 14.566 1.00 92.69 189 MET A CA 1
ATOM 1499 C C . MET A 1 189 ? -9.729 -5.861 14.324 1.00 92.69 189 MET A C 1
ATOM 1501 O O . MET A 1 189 ? -10.664 -6.162 13.589 1.00 92.69 189 MET A O 1
ATOM 1505 N N . ILE A 1 190 ? -8.969 -6.772 14.939 1.00 92.88 190 ILE A N 1
ATOM 1506 C CA . ILE A 1 190 ? -9.212 -8.221 14.859 1.00 92.88 190 ILE A CA 1
ATOM 1507 C C . ILE A 1 190 ? -10.530 -8.556 15.565 1.00 92.88 190 ILE A C 1
ATOM 1509 O O . ILE A 1 190 ? -11.414 -9.154 14.964 1.00 92.88 190 ILE A O 1
ATOM 1513 N N . ASN A 1 191 ? -10.711 -8.066 16.793 1.00 93.75 191 ASN A N 1
ATOM 1514 C CA . ASN A 1 191 ? -11.914 -8.315 17.584 1.00 93.75 191 ASN A CA 1
ATOM 1515 C C . ASN A 1 191 ? -13.189 -7.811 16.889 1.00 93.75 191 ASN A C 1
ATOM 1517 O O . ASN A 1 191 ? -14.201 -8.498 16.902 1.00 93.75 191 ASN A O 1
ATOM 1521 N N . LEU A 1 192 ? -13.155 -6.621 16.280 1.00 92.00 192 LEU A N 1
ATOM 1522 C CA . LEU A 1 192 ? -14.297 -6.070 15.543 1.00 92.00 192 LEU A CA 1
ATOM 1523 C C . LEU A 1 192 ? -14.603 -6.849 14.264 1.00 92.00 192 LEU A C 1
ATOM 1525 O O . LEU A 1 192 ? -15.754 -6.877 13.847 1.00 92.00 192 LEU A O 1
ATOM 1529 N N . LYS A 1 193 ? -13.592 -7.453 13.632 1.00 92.00 193 LYS A N 1
ATOM 1530 C CA . LYS A 1 193 ? -13.776 -8.282 12.437 1.00 92.00 193 LYS A CA 1
ATOM 1531 C C . LYS A 1 193 ? -14.458 -9.610 12.768 1.00 92.00 193 LYS A C 1
ATOM 1533 O O . LYS A 1 193 ? -15.248 -10.084 11.962 1.00 92.00 193 LYS A O 1
ATOM 1538 N N . ASP A 1 194 ? -14.139 -10.188 13.922 1.00 92.38 194 ASP A N 1
ATOM 1539 C CA . ASP A 1 194 ? -14.622 -11.512 14.325 1.00 92.38 194 ASP A CA 1
ATOM 1540 C C . ASP A 1 194 ? -15.998 -11.465 15.026 1.00 92.38 194 ASP A C 1
ATOM 1542 O O . ASP A 1 194 ? -16.586 -12.507 15.302 1.00 92.38 194 ASP A O 1
ATOM 1546 N N . ARG A 1 195 ? -16.524 -10.271 15.336 1.00 90.81 195 ARG A N 1
ATOM 1547 C CA . ARG A 1 195 ? -17.837 -10.086 15.976 1.00 90.81 195 ARG A CA 1
ATOM 1548 C C . ARG A 1 195 ? -18.952 -9.949 14.939 1.00 90.81 195 ARG A C 1
ATOM 1550 O O . ARG A 1 195 ? -19.054 -8.917 14.282 1.00 90.81 195 ARG A O 1
ATOM 1557 N N . ASP A 1 196 ? -19.864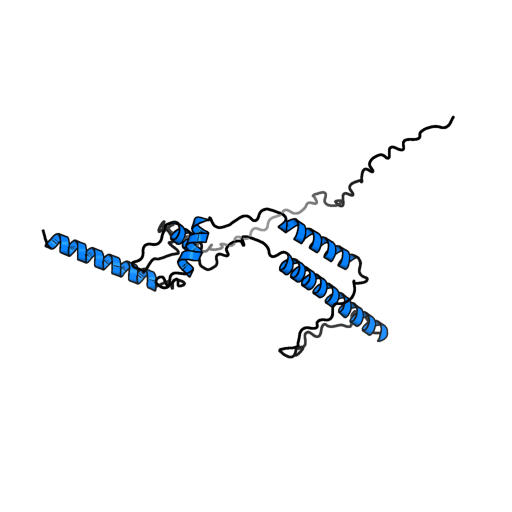 -10.917 14.907 1.00 88.75 196 ASP A N 1
ATOM 1558 C CA . ASP A 1 196 ? -21.049 -10.878 14.032 1.00 88.75 196 ASP A CA 1
ATOM 1559 C C . ASP A 1 196 ? -22.160 -9.935 14.539 1.00 88.75 196 ASP A C 1
ATOM 1561 O O . ASP A 1 196 ? -23.012 -9.486 13.773 1.00 88.75 196 ASP A O 1
ATOM 1565 N N . GLU A 1 197 ? -22.149 -9.595 15.831 1.00 89.94 197 GLU A N 1
ATOM 1566 C CA . GLU A 1 197 ? -23.162 -8.738 16.468 1.00 89.94 197 GLU A CA 1
ATOM 1567 C C . GLU A 1 197 ? -23.035 -7.253 16.077 1.00 89.94 197 GLU A C 1
ATOM 1569 O O . GLU A 1 197 ? -23.990 -6.481 16.204 1.00 89.94 197 GLU A O 1
ATOM 1574 N N . ILE A 1 198 ? -21.855 -6.829 15.607 1.00 88.88 198 ILE A N 1
ATOM 1575 C CA . ILE A 1 198 ? -21.548 -5.428 15.307 1.00 88.88 198 ILE A CA 1
ATOM 1576 C C . ILE A 1 198 ? -21.403 -5.249 13.798 1.00 88.88 198 ILE A C 1
ATOM 1578 O O . ILE A 1 198 ? -20.424 -5.661 13.185 1.00 88.88 198 ILE A O 1
ATOM 1582 N N . VAL A 1 199 ? -22.349 -4.531 13.196 1.00 87.81 199 VAL A N 1
ATOM 1583 C CA . VAL A 1 199 ? -22.308 -4.211 11.765 1.00 87.81 199 VAL A CA 1
ATOM 1584 C C . VAL A 1 199 ? -21.762 -2.798 11.551 1.00 87.81 199 VAL A C 1
ATOM 1586 O O . VAL A 1 199 ? -22.440 -1.806 11.824 1.00 87.81 199 VAL A O 1
ATOM 1589 N N . ILE A 1 200 ? -20.546 -2.695 11.010 1.00 88.81 200 ILE A N 1
ATOM 1590 C CA . ILE A 1 200 ? -19.904 -1.414 10.678 1.00 88.81 200 ILE A CA 1
ATOM 1591 C C . ILE A 1 200 ? -20.289 -1.010 9.251 1.00 88.81 200 ILE A C 1
ATOM 1593 O O . ILE A 1 200 ? -19.954 -1.691 8.284 1.00 88.81 200 ILE A O 1
ATOM 1597 N N . LYS A 1 201 ? -20.979 0.125 9.103 1.00 87.19 201 LYS A N 1
ATOM 1598 C CA . LYS A 1 201 ? -21.352 0.702 7.802 1.00 87.19 201 LYS A CA 1
ATOM 1599 C C . LYS A 1 201 ? -20.830 2.123 7.681 1.00 87.19 201 LYS A C 1
ATOM 1601 O O . LYS A 1 201 ? -20.725 2.843 8.673 1.00 87.19 201 LYS A O 1
ATOM 1606 N N . GLN A 1 202 ? -20.552 2.544 6.449 1.00 85.25 202 GLN A N 1
ATOM 1607 C CA . GLN A 1 202 ? -20.356 3.960 6.167 1.00 85.25 202 GLN A CA 1
ATOM 1608 C C . GLN A 1 202 ? -21.638 4.704 6.550 1.00 85.25 202 GLN A C 1
ATOM 1610 O O . GLN A 1 202 ? -22.722 4.360 6.079 1.00 85.25 202 GLN A O 1
ATOM 1615 N N . ALA A 1 203 ? -21.522 5.687 7.439 1.00 68.06 203 ALA A N 1
ATOM 1616 C CA . ALA A 1 203 ? -22.675 6.457 7.870 1.00 68.06 203 ALA A CA 1
ATOM 1617 C C . ALA A 1 203 ? -23.188 7.311 6.703 1.00 68.06 203 ALA A C 1
ATOM 1619 O O . ALA A 1 203 ? -22.456 8.149 6.170 1.00 68.06 203 ALA A O 1
ATOM 1620 N N . ASP A 1 204 ? -24.451 7.116 6.324 1.00 65.19 204 ASP A N 1
ATOM 1621 C CA . ASP A 1 204 ? -25.160 8.083 5.494 1.00 65.19 204 ASP A CA 1
ATOM 1622 C C . ASP A 1 204 ? -25.654 9.240 6.374 1.00 65.19 204 ASP A C 1
ATOM 1624 O O . ASP A 1 204 ? -26.133 9.036 7.495 1.00 65.19 204 ASP A O 1
ATOM 1628 N N . LYS A 1 205 ? -25.512 10.468 5.869 1.00 58.59 205 LYS A N 1
ATOM 1629 C CA . LYS A 1 205 ? -25.541 11.735 6.622 1.00 58.59 205 LYS A CA 1
ATOM 1630 C C . LYS A 1 205 ? -26.819 11.975 7.444 1.00 58.59 205 LYS A C 1
ATOM 1632 O O . LYS A 1 205 ? -26.787 12.807 8.351 1.00 58.59 205 LYS A O 1
ATOM 1637 N N . GLY A 1 206 ? -27.930 11.307 7.127 1.00 58.09 206 GLY A N 1
ATOM 1638 C CA . GLY A 1 206 ? -29.223 11.490 7.801 1.00 58.09 206 GLY A CA 1
ATOM 1639 C C . GLY A 1 206 ? -29.510 10.500 8.935 1.00 58.09 206 GLY A C 1
ATOM 1640 O O . GLY A 1 206 ? -29.958 10.907 10.005 1.00 58.09 206 GLY A O 1
ATOM 1641 N N . SER A 1 207 ? -29.207 9.218 8.723 1.00 63.38 207 SER A N 1
ATOM 1642 C CA . SER A 1 207 ? -29.703 8.114 9.566 1.00 63.38 207 SER A CA 1
ATOM 1643 C C . SER A 1 207 ? -29.211 8.156 11.019 1.00 63.38 207 SER A C 1
ATOM 1645 O O . SER A 1 207 ? -29.973 7.908 11.951 1.00 63.38 207 SER A O 1
ATOM 1647 N N . ALA A 1 208 ? -27.946 8.524 11.233 1.00 67.12 208 ALA A N 1
ATOM 1648 C CA . ALA A 1 208 ? -27.368 8.598 12.573 1.00 67.12 208 ALA A CA 1
ATOM 1649 C C . ALA A 1 208 ? -27.976 9.736 13.415 1.00 67.12 208 ALA A C 1
ATOM 1651 O O . ALA A 1 208 ? -28.238 9.556 14.602 1.00 67.12 208 ALA A O 1
ATOM 1652 N N . ARG A 1 209 ? -28.250 10.892 12.791 1.00 68.81 209 ARG A N 1
ATOM 1653 C CA . ARG A 1 209 ? -28.808 12.076 13.471 1.00 68.81 209 ARG A CA 1
ATOM 1654 C C . ARG A 1 209 ? -30.260 11.884 13.883 1.00 68.81 209 ARG A C 1
ATOM 1656 O O . ARG A 1 209 ? -30.687 12.417 14.900 1.00 68.81 209 ARG A O 1
ATOM 1663 N N . GLU A 1 210 ? -31.034 11.178 13.069 1.00 73.56 210 GLU A N 1
ATOM 1664 C CA . GLU A 1 210 ? -32.433 10.889 13.374 1.00 73.56 210 GLU A CA 1
ATOM 1665 C C . GLU A 1 210 ? -32.557 9.968 14.589 1.00 73.56 210 GLU A C 1
ATOM 1667 O O . GLU A 1 210 ? -33.271 10.303 15.534 1.00 73.56 210 GLU A O 1
ATOM 1672 N N . ARG A 1 211 ? -31.769 8.886 14.623 1.00 74.50 211 ARG A N 1
ATOM 1673 C CA . ARG A 1 211 ? -31.733 7.969 15.769 1.00 74.50 211 ARG A CA 1
ATOM 1674 C C . ARG A 1 211 ? -31.235 8.615 17.057 1.00 74.50 211 ARG A C 1
ATOM 1676 O O . ARG A 1 211 ? -31.713 8.274 18.133 1.00 74.50 211 ARG A O 1
ATOM 1683 N N . GLU A 1 212 ? -30.269 9.528 16.970 1.00 73.62 212 GLU A N 1
ATOM 1684 C CA . GLU A 1 212 ? -29.782 10.259 18.146 1.00 73.62 212 GLU A CA 1
ATOM 1685 C C . GLU A 1 212 ? -30.891 11.123 18.763 1.00 73.62 212 GLU A C 1
ATOM 1687 O O . GLU A 1 212 ? -31.114 11.058 19.970 1.00 73.62 212 GLU A O 1
ATOM 1692 N N . ARG A 1 213 ? -31.660 11.840 17.931 1.00 80.12 213 ARG A N 1
ATOM 1693 C CA . ARG A 1 213 ? -32.827 12.613 18.389 1.00 80.12 213 ARG A CA 1
ATOM 1694 C C . ARG A 1 213 ? -33.922 11.728 18.972 1.00 80.12 213 ARG A C 1
ATOM 1696 O O . ARG A 1 213 ? -34.582 12.127 19.923 1.00 80.12 213 ARG A O 1
ATOM 1703 N N . GLU A 1 214 ? -34.153 10.554 18.393 1.00 81.75 214 GLU A N 1
ATOM 1704 C CA . GLU A 1 214 ? -35.145 9.607 18.908 1.00 81.75 214 GLU A CA 1
ATOM 1705 C C . GLU A 1 214 ? -34.768 9.100 20.307 1.00 81.75 214 GLU A C 1
ATOM 1707 O O . GLU A 1 214 ? -35.593 9.163 21.216 1.00 81.75 214 GLU A O 1
ATOM 1712 N N . ARG A 1 215 ? -33.499 8.722 20.515 1.00 80.81 215 ARG A N 1
ATOM 1713 C CA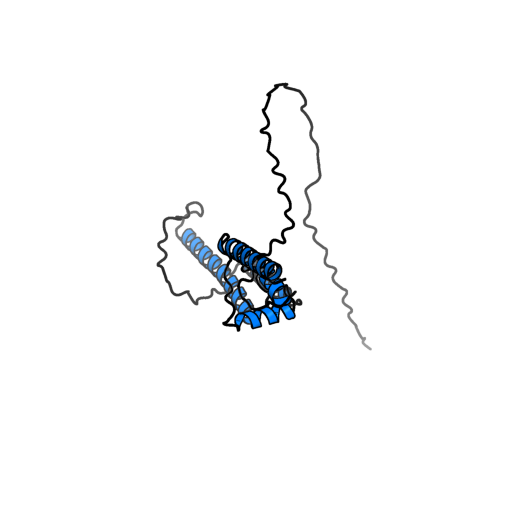 . ARG A 1 215 ? -32.975 8.337 21.837 1.00 80.81 215 ARG A CA 1
ATOM 1714 C C . ARG A 1 215 ? -33.055 9.470 22.859 1.00 80.81 215 ARG A C 1
ATOM 1716 O O . ARG A 1 215 ? -33.320 9.218 24.031 1.00 80.81 215 ARG A O 1
ATOM 1723 N N . GLU A 1 216 ? -32.802 10.710 22.445 1.00 84.25 216 GLU A N 1
ATOM 1724 C CA . GLU A 1 216 ? -32.919 11.874 23.331 1.00 84.25 216 GLU A CA 1
ATOM 1725 C C . GLU A 1 216 ? -34.364 12.072 23.813 1.00 84.25 216 GLU A C 1
ATOM 1727 O O . GLU A 1 216 ? -34.586 12.215 25.015 1.00 84.25 216 GLU A O 1
ATOM 1732 N N . ARG A 1 217 ? -35.347 11.958 22.908 1.00 87.62 217 ARG A N 1
ATOM 1733 C CA . ARG A 1 217 ? -36.780 12.015 23.252 1.00 87.62 217 ARG A CA 1
ATOM 1734 C C . ARG A 1 217 ? -37.212 10.876 24.172 1.00 87.62 217 ARG A C 1
ATOM 1736 O O . ARG A 1 217 ? -38.047 11.077 25.045 1.00 87.62 217 ARG A O 1
ATOM 1743 N N . GLU A 1 218 ? -36.687 9.671 23.969 1.00 86.44 218 GLU A N 1
ATOM 1744 C CA . GLU A 1 218 ? -37.015 8.521 24.816 1.00 86.44 218 GLU A CA 1
ATOM 1745 C C . GLU A 1 218 ? -36.517 8.717 26.255 1.00 86.44 218 GLU A C 1
ATOM 1747 O O . GLU A 1 218 ? -37.286 8.532 27.197 1.00 86.44 218 GLU A O 1
ATOM 1752 N N . ARG A 1 219 ? -35.279 9.202 26.422 1.00 87.94 219 ARG A N 1
ATOM 1753 C CA . ARG A 1 219 ? -34.710 9.557 27.736 1.00 87.94 219 ARG A CA 1
ATOM 1754 C C . ARG A 1 219 ? -35.464 10.692 28.418 1.00 87.94 219 ARG A C 1
ATOM 1756 O O . ARG A 1 219 ? -35.579 10.706 29.638 1.00 87.94 219 ARG A O 1
ATOM 1763 N N . GLU A 1 220 ? -35.946 11.668 27.653 1.00 88.00 220 GLU A N 1
ATOM 1764 C CA . GLU A 1 220 ? -36.773 12.751 28.189 1.00 88.00 220 GLU A CA 1
ATOM 1765 C C . GLU A 1 220 ? -38.100 12.211 28.742 1.00 88.00 220 GLU A C 1
ATOM 1767 O O . GLU A 1 220 ? -38.428 12.484 29.893 1.00 88.00 220 GLU A O 1
ATOM 1772 N N . ARG A 1 221 ? -38.784 11.337 27.991 1.00 91.25 221 ARG A N 1
ATOM 1773 C CA . ARG A 1 221 ? -40.011 10.654 28.446 1.00 91.25 221 ARG A CA 1
ATOM 1774 C C . ARG A 1 221 ? -39.797 9.752 29.661 1.00 91.25 221 ARG A C 1
ATOM 1776 O O . ARG A 1 221 ? -40.726 9.530 30.432 1.00 91.25 221 ARG A O 1
ATOM 1783 N N . GLU A 1 222 ? -38.623 9.143 29.793 1.00 89.25 222 GLU A N 1
ATOM 1784 C CA . GLU A 1 222 ? -38.274 8.332 30.965 1.00 89.25 222 GLU A CA 1
ATOM 1785 C C . GLU A 1 222 ? -38.108 9.214 32.208 1.00 89.25 222 GLU A C 1
ATOM 1787 O O . GLU A 1 222 ? -38.723 8.945 33.234 1.00 89.25 222 GLU A O 1
ATOM 1792 N N . ARG A 1 223 ? -37.401 10.344 32.081 1.00 91.12 223 ARG A N 1
ATOM 1793 C CA . ARG A 1 223 ? -37.267 11.337 33.160 1.00 91.12 223 ARG A CA 1
ATOM 1794 C C . ARG A 1 223 ? -38.600 11.960 33.568 1.00 91.12 223 ARG A C 1
ATOM 1796 O O . ARG A 1 223 ? -38.787 12.259 34.742 1.00 91.12 223 ARG A O 1
ATOM 1803 N N . GLU A 1 224 ? -39.502 12.207 32.620 1.00 89.94 224 GLU A N 1
ATOM 1804 C CA . GLU A 1 224 ? -40.855 12.692 32.923 1.00 89.94 224 GLU A CA 1
ATOM 1805 C C . GLU A 1 224 ? -41.643 11.657 33.729 1.00 89.94 224 GLU A C 1
ATOM 1807 O O . GLU A 1 224 ? -42.205 12.002 34.764 1.00 89.94 224 GLU A O 1
ATOM 1812 N N . ARG A 1 225 ? -41.588 10.377 33.341 1.00 88.50 225 ARG A N 1
ATOM 1813 C CA . ARG A 1 225 ? -42.214 9.287 34.104 1.00 88.50 225 ARG A CA 1
ATOM 1814 C C . ARG A 1 225 ? -41.638 9.136 35.510 1.00 88.50 225 ARG A C 1
ATOM 1816 O O . ARG A 1 225 ? -42.399 8.944 36.452 1.00 88.50 225 ARG A O 1
ATOM 1823 N N . GLU A 1 226 ? -40.322 9.257 35.670 1.00 89.44 226 GLU A N 1
ATOM 1824 C CA . GLU A 1 226 ? -39.685 9.254 36.994 1.00 89.44 226 GLU A CA 1
ATOM 1825 C C . GLU A 1 226 ? -40.171 10.429 37.856 1.00 89.44 226 GLU A C 1
ATOM 1827 O O . GLU A 1 226 ? -40.447 10.247 39.039 1.00 89.44 226 GLU A O 1
ATOM 1832 N N . ARG A 1 227 ? -40.341 11.620 37.266 1.00 86.81 227 ARG A N 1
ATOM 1833 C CA . ARG A 1 227 ? -40.861 12.810 37.962 1.00 86.81 227 ARG A CA 1
ATOM 1834 C C . ARG A 1 227 ? -42.332 12.699 38.346 1.00 86.81 227 ARG A C 1
ATOM 1836 O O . ARG A 1 227 ? -42.704 13.244 39.373 1.00 86.81 227 ARG A O 1
ATOM 1843 N N . GLU A 1 228 ? -43.149 12.034 37.535 1.00 85.69 228 GLU A N 1
ATOM 1844 C CA . GLU A 1 228 ? -44.573 11.797 37.819 1.00 85.69 228 GLU A CA 1
ATOM 1845 C C . GLU A 1 228 ? -44.801 10.661 38.830 1.00 85.69 228 GLU A C 1
ATOM 1847 O O . GLU A 1 228 ? -45.899 10.523 39.364 1.00 85.69 228 GLU A O 1
ATOM 1852 N N . SER A 1 229 ? -43.777 9.843 39.094 1.00 77.31 229 SER A N 1
ATOM 1853 C CA . SER A 1 229 ? -43.828 8.731 40.054 1.00 77.31 229 SER A CA 1
ATOM 1854 C C . SER A 1 229 ? -43.440 9.100 41.496 1.00 77.31 229 SER A C 1
ATOM 1856 O O . SER A 1 229 ? -43.484 8.233 42.371 1.00 77.31 229 SER A O 1
ATOM 1858 N N . VAL A 1 230 ? -43.062 10.362 41.737 1.00 61.12 230 VAL A N 1
ATOM 1859 C CA . VAL A 1 230 ? -42.698 10.940 43.047 1.00 61.12 230 VAL A CA 1
ATOM 1860 C C . VAL A 1 230 ? -43.813 11.854 43.534 1.00 61.12 230 VAL A C 1
ATOM 1862 O O . VAL A 1 230 ? -44.143 11.767 44.737 1.00 61.12 230 VAL A O 1
#